Protein AF-A0A6M5YLQ5-F1 (afdb_monomer_lite)

Foldseek 3Di:
DPQQAKEDLDPPDPPLIDRAPDFAAPPADPDDDNHHYCVVRVNGDTQETEHEDDPPDDPVVVVVVQVSCLQRHHQKYKYWDQPFLTDMWIFGDDPSGTHTDPDQAQDADPVQRWHWHSPPSGTFIAHVVRHTDDDPVRVVVVVVVVVVVVVVVVVVVVVVVVVVVVVVVVVVVVQVVCVVVVHHPVPD

InterPro domains:
  IPR008538 Putative restriction endonuclease [PF05685] (14-110)
  IPR008538 Putative restriction endonuclease [cd06260] (12-119)
  IPR011335 Restriction endonuclease type II-like [SSF52980] (13-119)
  IPR012296 Nuclease, putative, TT1808 [G3DSA:3.90.1570.10] (4-123)

Sequence (188 aa):
MAANHLIYPVEGDNKTRQAPDVFVAFGRPQIERGSYRVWEEGGTFPHVIFEVWSPGNRYADMQAKFSFYEKYGAEEYYIPYPEFPAHAEGYRRQEGALVRIEEMDGYVSPRLGVRFSLARGQLAVLDSAGHPMRTAAEIAAELDAAERHVQEQKERAEREQKKAEAETERAARLAAKLRELGVDPDVV

Structure (mmCIF, N/CA/C/O backbone):
data_AF-A0A6M5YLQ5-F1
#
_entry.id   AF-A0A6M5YLQ5-F1
#
loop_
_atom_site.group_PDB
_atom_site.id
_atom_site.type_symbol
_atom_site.label_atom_id
_atom_site.label_alt_id
_atom_site.label_comp_id
_atom_site.label_asym_id
_atom_site.label_entity_id
_atom_site.label_seq_id
_atom_site.pdbx_PDB_ins_code
_atom_site.Cartn_x
_atom_site.Cartn_y
_atom_site.Cartn_z
_atom_site.occupancy
_atom_site.B_iso_or_equiv
_atom_site.auth_seq_id
_atom_site.auth_comp_id
_atom_site.auth_asym_id
_atom_site.auth_atom_id
_atom_site.pdbx_PDB_model_num
ATOM 1 N N . MET A 1 1 ? 7.374 2.246 14.732 1.00 26.11 1 MET A N 1
ATOM 2 C CA . MET A 1 1 ? 8.583 2.679 14.000 1.00 26.11 1 MET A CA 1
ATOM 3 C C . MET A 1 1 ? 8.158 3.051 12.590 1.00 26.11 1 MET A C 1
ATOM 5 O O . MET A 1 1 ? 7.543 2.220 11.944 1.00 26.11 1 MET A O 1
ATOM 9 N N . ALA A 1 2 ? 8.422 4.276 12.135 1.00 34.84 2 ALA A N 1
ATOM 10 C CA . ALA A 1 2 ? 8.226 4.666 10.738 1.00 34.84 2 ALA A CA 1
ATOM 11 C C . ALA A 1 2 ? 9.595 4.621 10.051 1.00 34.84 2 ALA A C 1
ATOM 13 O O . ALA A 1 2 ? 10.295 5.626 9.956 1.00 34.84 2 ALA A O 1
ATOM 14 N N . ALA A 1 3 ? 10.036 3.418 9.690 1.00 42.62 3 ALA A N 1
ATOM 15 C CA . ALA A 1 3 ? 11.166 3.269 8.789 1.00 42.62 3 ALA A CA 1
ATOM 16 C C . ALA A 1 3 ? 10.599 3.283 7.369 1.00 42.62 3 ALA A C 1
ATOM 18 O O . ALA A 1 3 ? 9.776 2.433 7.038 1.00 42.62 3 ALA A O 1
ATOM 19 N N . ASN A 1 4 ? 11.023 4.240 6.539 1.00 63.91 4 ASN A N 1
ATOM 20 C CA . ASN A 1 4 ? 10.793 4.168 5.098 1.00 63.91 4 ASN A CA 1
ATOM 21 C C . ASN A 1 4 ? 11.341 2.823 4.618 1.00 63.91 4 ASN A C 1
ATOM 23 O O . ASN A 1 4 ? 12.548 2.579 4.715 1.00 63.91 4 ASN A O 1
ATOM 27 N N . HIS A 1 5 ? 10.458 1.931 4.176 1.00 83.50 5 HIS A N 1
ATOM 28 C CA . HIS A 1 5 ? 10.821 0.549 3.904 1.00 83.50 5 HIS A CA 1
ATOM 29 C C . HIS A 1 5 ? 11.550 0.471 2.555 1.00 83.50 5 HIS A C 1
ATOM 31 O O . HIS A 1 5 ? 10.953 0.266 1.502 1.00 83.50 5 HIS A O 1
ATOM 37 N N . LEU A 1 6 ? 12.861 0.728 2.596 1.00 94.62 6 LEU A N 1
ATOM 38 C CA . LEU A 1 6 ? 13.716 0.859 1.417 1.00 94.62 6 LEU A CA 1
ATOM 39 C C . LEU A 1 6 ? 13.815 -0.456 0.641 1.00 94.62 6 LEU A C 1
ATOM 41 O O . LEU A 1 6 ? 14.079 -1.508 1.225 1.00 94.62 6 LEU A O 1
ATOM 45 N N . ILE A 1 7 ? 13.701 -0.355 -0.681 1.00 96.69 7 ILE A N 1
ATOM 46 C CA . ILE A 1 7 ? 13.976 -1.417 -1.642 1.00 96.69 7 ILE A CA 1
ATOM 47 C C . ILE A 1 7 ? 15.403 -1.256 -2.165 1.00 96.69 7 ILE A C 1
ATOM 49 O O . ILE A 1 7 ? 15.755 -0.202 -2.700 1.00 96.69 7 ILE A O 1
ATOM 53 N N . TYR A 1 8 ? 16.200 -2.317 -2.058 1.00 97.56 8 TYR A N 1
ATOM 54 C CA . TYR A 1 8 ? 17.537 -2.434 -2.637 1.00 97.56 8 TYR A CA 1
ATOM 55 C C . TYR A 1 8 ? 17.509 -3.498 -3.743 1.00 97.56 8 TYR A C 1
ATOM 57 O O . TYR A 1 8 ? 17.394 -4.689 -3.434 1.00 97.56 8 TYR A O 1
ATOM 65 N N . PRO A 1 9 ? 17.595 -3.104 -5.024 1.00 97.62 9 PRO A N 1
ATOM 66 C CA . PRO A 1 9 ? 17.502 -4.039 -6.134 1.00 97.62 9 PRO A CA 1
ATOM 67 C C . PRO A 1 9 ? 18.837 -4.678 -6.527 1.00 97.62 9 PRO A C 1
ATOM 69 O O . PRO A 1 9 ? 18.833 -5.659 -7.262 1.00 97.62 9 PRO A O 1
ATOM 72 N N . VAL A 1 10 ? 19.971 -4.140 -6.063 1.00 97.44 10 VAL A N 1
ATOM 73 C CA . VAL A 1 10 ? 21.314 -4.601 -6.443 1.00 97.44 10 VAL A CA 1
ATOM 74 C C . VAL A 1 10 ? 22.103 -4.976 -5.191 1.00 97.44 10 VAL A C 1
ATOM 76 O O . VAL A 1 10 ? 22.266 -4.161 -4.284 1.00 97.44 10 VAL A O 1
ATOM 79 N N . GLU A 1 11 ? 22.595 -6.213 -5.140 1.00 97.25 11 GLU A N 1
ATOM 80 C CA . GLU A 1 11 ? 23.418 -6.696 -4.031 1.00 97.25 11 GLU A CA 1
ATOM 81 C C . GLU A 1 11 ? 24.755 -5.942 -3.975 1.00 97.25 11 GLU A C 1
ATOM 83 O O . GLU A 1 11 ? 25.411 -5.723 -4.992 1.00 97.25 11 GLU A O 1
ATOM 88 N N . GLY A 1 12 ? 25.152 -5.509 -2.776 1.00 95.62 12 GLY A N 1
ATOM 89 C CA . GLY A 1 12 ? 26.391 -4.753 -2.558 1.00 95.62 12 GLY A CA 1
ATOM 90 C C . GLY A 1 12 ? 26.323 -3.254 -2.886 1.00 95.62 12 GLY A C 1
ATOM 91 O O . GLY A 1 12 ? 27.236 -2.523 -2.503 1.00 95.62 12 GLY A O 1
ATOM 92 N N . ASP A 1 13 ? 25.247 -2.759 -3.508 1.00 95.69 13 ASP A N 1
ATOM 93 C CA . ASP A 1 13 ? 25.045 -1.331 -3.786 1.00 95.69 13 ASP A CA 1
ATOM 94 C C . ASP A 1 13 ? 24.008 -0.721 -2.829 1.00 95.69 13 ASP A C 1
ATOM 96 O O . ASP A 1 13 ? 22.800 -0.915 -2.954 1.00 95.69 13 ASP A O 1
ATOM 100 N N . ASN A 1 14 ? 24.485 0.062 -1.859 1.00 92.62 14 ASN A N 1
ATOM 101 C CA . ASN A 1 14 ? 23.620 0.738 -0.890 1.00 92.62 14 ASN A CA 1
ATOM 102 C C . ASN A 1 14 ? 23.105 2.115 -1.349 1.00 92.62 14 ASN A C 1
ATOM 104 O O . ASN A 1 14 ? 22.386 2.775 -0.589 1.00 92.62 14 ASN A O 1
ATOM 108 N N . LYS A 1 15 ? 23.502 2.579 -2.540 1.00 96.00 15 LYS A N 1
ATOM 109 C CA . LYS A 1 15 ? 23.115 3.877 -3.107 1.00 96.00 15 LYS A CA 1
ATOM 110 C C . LYS A 1 15 ? 21.931 3.737 -4.044 1.00 96.00 15 LYS A C 1
ATOM 112 O O . LYS A 1 15 ? 21.045 4.588 -4.012 1.00 96.00 15 LYS A O 1
ATOM 117 N N . THR A 1 16 ? 21.885 2.657 -4.816 1.00 96.94 16 THR A N 1
ATOM 118 C CA . THR A 1 16 ? 20.722 2.314 -5.632 1.00 96.94 16 THR A CA 1
ATOM 119 C C . THR A 1 16 ? 19.615 1.784 -4.729 1.00 96.94 16 THR A C 1
ATOM 121 O O . THR A 1 16 ? 19.594 0.612 -4.366 1.00 96.94 16 THR A O 1
ATOM 124 N N . ARG A 1 17 ? 18.694 2.663 -4.333 1.00 96.94 17 ARG A N 1
ATOM 125 C CA . ARG A 1 17 ? 17.556 2.308 -3.483 1.00 96.94 17 ARG A CA 1
ATOM 126 C C . ARG A 1 17 ? 16.398 3.270 -3.666 1.00 96.94 17 ARG A C 1
ATOM 128 O O . ARG A 1 17 ? 16.615 4.439 -3.972 1.00 96.94 17 ARG A O 1
ATOM 135 N N . GLN A 1 18 ? 15.196 2.792 -3.383 1.00 96.94 18 GLN A N 1
ATOM 136 C CA . GLN A 1 18 ? 13.990 3.609 -3.399 1.00 96.94 18 GLN A CA 1
ATOM 137 C C . GLN A 1 18 ? 13.058 3.186 -2.264 1.00 96.94 18 GLN A C 1
ATOM 139 O O . GLN A 1 18 ? 12.938 2.000 -1.975 1.00 96.94 18 GLN A O 1
ATOM 144 N N . ALA A 1 19 ? 12.414 4.149 -1.610 1.00 94.38 19 ALA A N 1
ATOM 145 C CA . ALA A 1 19 ? 11.328 3.882 -0.672 1.00 94.38 19 ALA A CA 1
ATOM 146 C C . ALA A 1 19 ? 10.002 4.236 -1.357 1.00 94.38 19 ALA A C 1
ATOM 148 O O . ALA A 1 19 ? 9.820 5.420 -1.658 1.00 94.38 19 ALA A O 1
ATOM 149 N N . PRO A 1 20 ? 9.132 3.254 -1.639 1.00 94.94 20 PRO A N 1
ATOM 150 C CA . PRO A 1 20 ? 7.744 3.517 -1.992 1.00 94.94 20 PRO A CA 1
ATOM 151 C C . PRO A 1 20 ? 6.918 3.804 -0.735 1.00 94.94 20 PRO A C 1
ATOM 153 O O . PRO A 1 20 ? 7.319 3.433 0.373 1.00 94.94 20 PRO A O 1
ATOM 156 N N . ASP A 1 21 ? 5.730 4.376 -0.919 1.00 92.69 21 ASP A N 1
ATOM 157 C CA . ASP A 1 21 ? 4.758 4.493 0.170 1.00 92.69 21 ASP A CA 1
ATOM 158 C C . ASP A 1 21 ? 4.173 3.124 0.5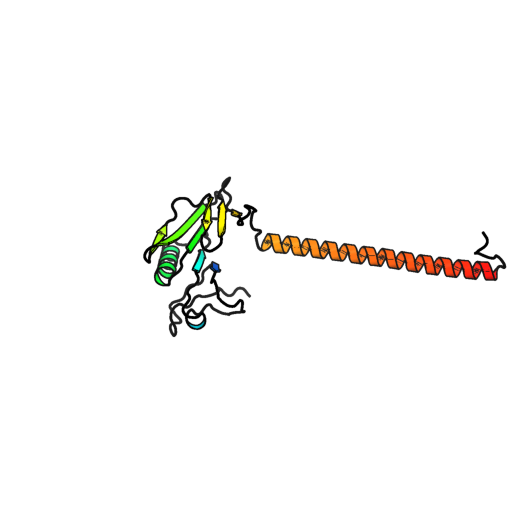26 1.00 92.69 21 ASP A C 1
ATOM 160 O O . ASP A 1 21 ? 4.069 2.765 1.699 1.00 92.69 21 ASP A O 1
ATOM 164 N N . VAL A 1 22 ? 3.833 2.324 -0.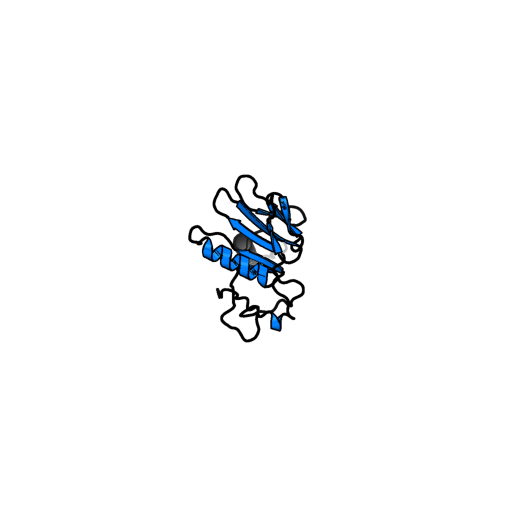493 1.00 92.50 22 VAL A N 1
ATOM 165 C CA . VAL A 1 22 ? 3.379 0.938 -0.325 1.00 92.50 22 VAL A CA 1
ATOM 166 C C . VAL A 1 22 ? 3.946 0.070 -1.441 1.00 92.50 22 VAL A C 1
ATOM 168 O O . VAL A 1 22 ? 4.021 0.482 -2.598 1.00 92.50 22 VAL A O 1
ATOM 171 N N . PHE A 1 23 ? 4.295 -1.172 -1.114 1.00 95.38 23 PHE A N 1
ATOM 172 C CA . PHE A 1 23 ? 4.553 -2.201 -2.113 1.00 95.38 23 PHE A CA 1
ATOM 173 C C . PHE A 1 23 ? 3.955 -3.545 -1.707 1.00 95.38 23 PHE A C 1
ATOM 175 O O . PHE A 1 23 ? 3.743 -3.814 -0.524 1.00 95.38 23 PHE A O 1
ATOM 182 N N . VAL A 1 24 ? 3.736 -4.415 -2.693 1.00 95.19 24 VAL A N 1
ATOM 183 C CA . VAL A 1 24 ? 3.270 -5.792 -2.494 1.00 95.19 24 VAL A CA 1
ATOM 184 C C . VAL A 1 24 ? 4.196 -6.760 -3.222 1.00 95.19 24 VAL A C 1
ATOM 186 O O . VAL A 1 24 ? 4.448 -6.626 -4.421 1.00 95.19 24 VAL A O 1
ATOM 189 N N . ALA A 1 25 ? 4.699 -7.758 -2.495 1.00 95.25 25 ALA A N 1
ATOM 190 C CA . ALA A 1 25 ? 5.537 -8.825 -3.030 1.00 95.25 25 ALA A CA 1
ATOM 191 C C . ALA A 1 25 ? 4.878 -10.189 -2.788 1.00 95.25 25 ALA A C 1
ATOM 193 O O . ALA A 1 25 ? 4.809 -10.671 -1.658 1.00 95.25 25 ALA A O 1
ATOM 194 N N . PHE A 1 26 ? 4.378 -10.811 -3.856 1.00 94.38 26 PHE A N 1
ATOM 195 C CA . PHE A 1 26 ? 3.693 -12.097 -3.774 1.00 94.38 26 PHE A CA 1
ATOM 196 C C . PHE A 1 26 ? 4.659 -13.265 -3.590 1.00 94.38 26 PHE A C 1
ATOM 198 O O . PHE A 1 26 ? 5.808 -13.236 -4.031 1.00 94.38 26 PHE A O 1
ATOM 205 N N . GLY A 1 27 ? 4.168 -14.317 -2.930 1.00 93.25 27 GLY A N 1
ATOM 206 C CA . GLY A 1 27 ? 4.916 -15.553 -2.715 1.00 93.25 27 GLY A CA 1
ATOM 207 C C . GLY A 1 27 ? 6.157 -15.386 -1.838 1.00 93.25 27 GLY A C 1
ATOM 208 O O . GLY A 1 27 ? 7.045 -16.234 -1.905 1.00 93.25 27 GLY A O 1
ATOM 209 N N . ARG A 1 28 ? 6.274 -14.287 -1.079 1.00 92.06 28 ARG A N 1
ATOM 210 C CA . ARG A 1 28 ? 7.351 -14.040 -0.108 1.00 92.06 28 ARG A CA 1
ATOM 211 C C . ARG A 1 28 ? 6.844 -14.289 1.318 1.00 92.06 28 ARG A C 1
ATOM 213 O O . ARG A 1 28 ? 5.663 -14.058 1.583 1.00 92.06 28 ARG A O 1
ATOM 220 N N . PRO A 1 29 ? 7.696 -14.769 2.240 1.00 87.38 29 PRO A N 1
ATOM 221 C CA . PRO A 1 29 ? 7.292 -14.988 3.624 1.00 87.38 29 PRO A CA 1
ATOM 222 C C . PRO A 1 29 ? 6.955 -13.661 4.319 1.00 87.38 29 PRO A C 1
ATOM 224 O O . PRO A 1 29 ? 7.647 -12.654 4.143 1.00 87.38 29 PRO A O 1
ATOM 227 N N . GLN A 1 30 ? 5.905 -13.675 5.144 1.00 84.06 30 GLN A N 1
ATOM 228 C CA . GLN A 1 30 ? 5.508 -12.536 5.970 1.00 84.06 30 GLN A CA 1
ATOM 229 C C . GLN A 1 30 ? 6.370 -12.491 7.237 1.00 84.06 30 GLN A C 1
ATOM 231 O O . GLN A 1 30 ? 5.990 -12.987 8.294 1.00 84.06 30 GLN A O 1
ATOM 236 N N . ILE A 1 31 ? 7.562 -11.922 7.099 1.00 85.25 31 ILE A N 1
ATOM 237 C CA . ILE A 1 31 ? 8.518 -11.713 8.189 1.00 85.25 31 ILE A CA 1
ATOM 238 C C . ILE A 1 31 ? 8.768 -10.222 8.394 1.00 85.25 31 ILE A C 1
ATOM 240 O O . ILE A 1 31 ? 8.656 -9.432 7.453 1.00 85.25 31 ILE A O 1
ATOM 244 N N . GLU A 1 32 ? 9.122 -9.841 9.620 1.00 82.44 32 GLU A N 1
ATOM 245 C CA . GLU A 1 32 ? 9.596 -8.488 9.897 1.00 82.44 32 GLU A CA 1
ATOM 246 C C . GLU A 1 32 ? 10.963 -8.274 9.242 1.00 82.44 32 GLU A C 1
ATOM 248 O O . GLU A 1 32 ? 11.847 -9.132 9.282 1.00 82.44 32 GLU A O 1
ATOM 253 N N . ARG A 1 33 ? 11.121 -7.120 8.598 1.00 85.62 33 ARG A N 1
ATOM 254 C CA . ARG A 1 33 ? 12.302 -6.779 7.811 1.00 85.62 33 ARG A CA 1
ATOM 255 C C . ARG A 1 33 ? 12.552 -5.280 7.899 1.00 85.62 33 ARG A C 1
ATOM 257 O O . ARG A 1 33 ? 11.623 -4.485 7.815 1.00 85.62 33 ARG A O 1
ATOM 264 N N . GLY A 1 34 ? 13.818 -4.899 8.070 1.00 87.62 34 GLY A N 1
ATOM 265 C CA . GLY A 1 34 ? 14.220 -3.487 8.091 1.00 87.62 34 GLY A CA 1
ATOM 266 C C . GLY A 1 34 ? 14.315 -2.857 6.695 1.00 87.62 34 GLY A C 1
ATOM 267 O O . GLY A 1 34 ? 14.211 -1.643 6.551 1.00 87.62 34 GLY A O 1
ATOM 268 N N . SER A 1 35 ? 14.529 -3.675 5.660 1.00 92.62 35 SER A N 1
ATOM 269 C CA . SER A 1 35 ? 14.560 -3.272 4.249 1.00 92.62 35 SER A CA 1
ATOM 270 C C . SER A 1 35 ? 14.191 -4.450 3.348 1.00 92.62 35 SER A C 1
ATOM 272 O O . SER A 1 35 ? 14.364 -5.606 3.741 1.00 92.62 35 SER A O 1
ATOM 274 N N . TYR A 1 36 ? 13.721 -4.160 2.137 1.00 94.56 36 TYR A N 1
ATOM 275 C CA . TYR A 1 36 ? 13.467 -5.158 1.107 1.00 94.56 36 TYR A CA 1
ATOM 276 C C . TYR A 1 36 ? 14.703 -5.286 0.211 1.00 94.56 36 TYR A C 1
ATOM 278 O O . TYR A 1 36 ? 14.959 -4.447 -0.654 1.00 94.56 36 TYR A O 1
ATOM 286 N N . ARG A 1 37 ? 15.506 -6.324 0.438 1.00 96.06 37 ARG A N 1
ATOM 287 C CA . ARG A 1 37 ? 16.724 -6.604 -0.333 1.00 96.06 37 ARG A CA 1
ATOM 288 C C . ARG A 1 37 ? 16.425 -7.698 -1.344 1.00 96.06 37 ARG A C 1
ATOM 290 O O . ARG A 1 37 ? 16.231 -8.843 -0.960 1.00 96.06 37 ARG A O 1
ATOM 297 N N . VAL A 1 38 ? 16.383 -7.357 -2.630 1.00 96.50 38 VAL A N 1
ATOM 298 C CA . VAL A 1 38 ? 15.863 -8.250 -3.686 1.00 96.50 38 VAL A CA 1
ATOM 299 C C . VAL A 1 38 ? 16.581 -9.605 -3.735 1.00 96.50 38 VAL A C 1
ATOM 301 O O . VAL A 1 38 ? 15.945 -10.624 -3.996 1.00 96.50 38 VAL A O 1
ATOM 304 N N . TRP A 1 39 ? 17.878 -9.651 -3.422 1.00 95.62 39 TRP A N 1
ATOM 305 C CA . TRP A 1 39 ? 18.652 -10.897 -3.373 1.00 95.62 39 TRP A CA 1
ATOM 306 C C . TRP A 1 39 ? 18.248 -11.826 -2.216 1.00 95.62 39 TRP A C 1
ATOM 308 O O . TRP A 1 39 ? 18.279 -13.042 -2.376 1.00 95.62 39 TRP A O 1
ATOM 318 N N . GLU A 1 40 ? 17.786 -11.284 -1.088 1.00 94.94 40 GLU A N 1
ATOM 319 C CA . GLU A 1 40 ? 17.233 -12.075 0.025 1.00 94.94 40 GLU A CA 1
ATOM 320 C C . GLU A 1 40 ? 15.810 -12.561 -0.269 1.00 94.94 40 GLU A C 1
ATOM 322 O O . GLU A 1 40 ? 15.341 -13.537 0.310 1.00 94.94 40 GLU A O 1
ATOM 327 N N . GLU A 1 41 ? 15.152 -11.928 -1.240 1.00 94.25 41 GLU A N 1
ATOM 328 C CA . GLU A 1 41 ? 13.802 -12.246 -1.698 1.00 94.25 41 GLU A CA 1
ATOM 329 C C . GLU A 1 4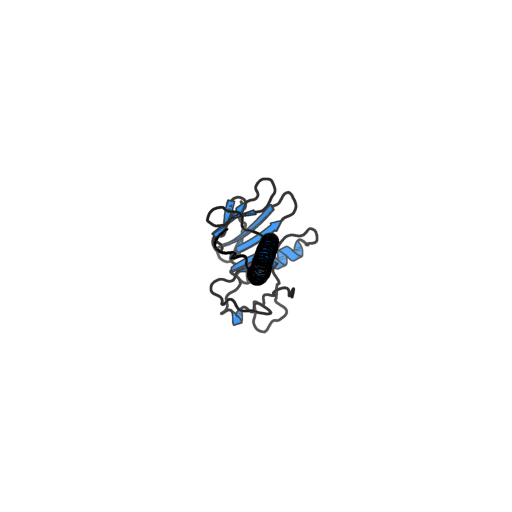1 ? 13.803 -13.149 -2.934 1.00 94.25 41 GLU A C 1
ATOM 331 O O . GLU A 1 41 ? 12.837 -13.173 -3.701 1.00 94.25 41 GLU A O 1
ATOM 336 N N . GLY A 1 42 ? 14.886 -13.901 -3.151 1.00 93.19 42 GLY A N 1
ATOM 337 C CA . GLY A 1 42 ? 15.024 -14.829 -4.274 1.00 93.19 42 GLY A CA 1
ATOM 338 C C . GLY A 1 42 ? 15.023 -14.131 -5.634 1.00 93.19 42 GLY A C 1
ATOM 339 O O . GLY A 1 42 ? 14.459 -14.657 -6.590 1.00 93.19 42 GLY A O 1
ATOM 340 N N . GLY A 1 43 ? 15.575 -12.917 -5.707 1.00 94.75 43 GLY A N 1
ATOM 341 C CA . GLY A 1 43 ? 15.637 -12.122 -6.936 1.00 94.75 43 GLY A CA 1
ATOM 342 C C . GLY A 1 43 ? 14.310 -11.470 -7.332 1.00 94.75 43 GLY A C 1
ATOM 343 O O . GLY A 1 43 ? 14.206 -10.912 -8.419 1.00 94.75 43 GLY A O 1
ATOM 344 N N . THR A 1 44 ? 13.287 -11.535 -6.476 1.00 95.44 44 THR A N 1
ATOM 345 C CA . THR A 1 44 ? 11.946 -11.029 -6.791 1.00 95.44 44 THR A CA 1
ATOM 346 C C . THR A 1 44 ? 11.806 -9.570 -6.375 1.00 95.44 44 THR A C 1
ATOM 348 O O . THR A 1 44 ? 11.767 -9.254 -5.182 1.00 95.44 44 THR A O 1
ATOM 351 N N . PHE A 1 45 ? 11.696 -8.672 -7.353 1.00 97.12 45 PHE A N 1
ATOM 352 C CA . PHE A 1 45 ? 11.303 -7.284 -7.108 1.00 97.12 45 PHE A CA 1
ATOM 353 C C . PHE A 1 45 ? 9.823 -7.214 -6.675 1.00 97.12 45 PHE A C 1
ATOM 355 O O . PHE A 1 45 ? 9.040 -8.089 -7.057 1.00 97.12 45 PHE A O 1
ATOM 362 N N . PRO A 1 46 ? 9.397 -6.219 -5.873 1.00 97.31 46 PRO A N 1
ATOM 363 C CA . PRO A 1 46 ? 7.983 -6.063 -5.554 1.00 97.31 46 PRO A CA 1
ATOM 364 C C . PRO A 1 46 ? 7.114 -5.926 -6.808 1.00 97.31 46 PRO A C 1
ATOM 366 O O . PRO A 1 46 ? 7.463 -5.226 -7.754 1.00 97.31 46 PRO A O 1
ATOM 369 N N . HIS A 1 47 ? 5.969 -6.600 -6.807 1.00 98.38 47 HIS A N 1
ATOM 370 C CA . HIS A 1 47 ? 5.129 -6.726 -7.996 1.00 98.38 47 HIS A CA 1
ATOM 371 C C . HIS A 1 47 ? 4.265 -5.482 -8.187 1.00 98.38 47 HIS A C 1
ATOM 373 O O . HIS A 1 47 ? 4.114 -5.005 -9.306 1.00 98.38 47 HIS A O 1
ATOM 379 N N . VAL A 1 48 ? 3.712 -4.952 -7.094 1.00 98.44 48 VAL A N 1
ATOM 380 C CA . VAL A 1 48 ? 2.835 -3.778 -7.116 1.00 98.44 48 VAL A CA 1
ATOM 381 C C . VAL A 1 48 ? 3.444 -2.683 -6.260 1.00 98.44 48 VAL A C 1
ATOM 383 O O . VAL A 1 48 ? 3.848 -2.954 -5.129 1.00 98.44 48 VAL A O 1
ATOM 386 N N . ILE A 1 49 ? 3.496 -1.465 -6.790 1.00 98.25 49 ILE A N 1
ATOM 387 C CA . ILE A 1 49 ? 4.011 -0.273 -6.115 1.00 98.25 49 ILE A CA 1
ATOM 388 C C . ILE A 1 49 ? 2.923 0.806 -6.076 1.00 98.25 49 ILE A C 1
ATOM 390 O O . ILE A 1 49 ? 2.250 1.042 -7.080 1.00 98.25 49 ILE A O 1
ATOM 394 N N . PHE A 1 50 ? 2.801 1.501 -4.945 1.00 96.25 50 PHE A N 1
ATOM 395 C CA . PHE A 1 50 ? 2.021 2.730 -4.819 1.00 96.25 50 PHE A CA 1
ATOM 396 C C . PHE A 1 50 ? 2.902 3.894 -4.361 1.00 96.25 50 PHE A C 1
ATOM 398 O O . PHE A 1 50 ? 3.732 3.742 -3.461 1.00 96.25 50 PHE A O 1
ATOM 405 N N . GLU A 1 51 ? 2.668 5.059 -4.958 1.00 95.56 51 GLU A N 1
ATOM 406 C CA . GLU A 1 51 ? 3.263 6.344 -4.576 1.00 95.56 51 GLU A CA 1
ATOM 407 C C . GLU A 1 51 ? 2.158 7.395 -4.507 1.00 95.56 51 GLU A C 1
ATOM 409 O O . GLU A 1 51 ? 1.596 7.782 -5.528 1.00 95.56 51 GLU A O 1
ATOM 414 N N . VAL A 1 52 ? 1.818 7.854 -3.311 1.00 92.38 52 VAL A N 1
ATOM 415 C CA . VAL A 1 52 ? 0.776 8.854 -3.105 1.00 92.38 52 VAL A CA 1
ATOM 416 C C . VAL A 1 52 ? 1.309 10.218 -3.525 1.00 92.38 52 VAL A C 1
ATOM 418 O O . VAL A 1 52 ? 2.336 10.703 -3.041 1.00 92.38 52 VAL A O 1
ATOM 421 N N . TRP A 1 53 ? 0.600 10.876 -4.440 1.00 89.88 53 TRP A N 1
ATOM 422 C CA . TRP A 1 53 ? 0.945 12.239 -4.806 1.00 89.88 53 TRP A CA 1
ATOM 423 C C . TRP A 1 53 ? 0.629 13.204 -3.657 1.00 89.88 53 TRP A C 1
ATOM 425 O O . TRP A 1 53 ? -0.472 13.193 -3.107 1.00 89.88 53 TRP A O 1
ATOM 435 N N . SER A 1 54 ? 1.582 14.087 -3.347 1.00 82.94 54 SER A N 1
ATOM 436 C CA . SER A 1 54 ? 1.394 15.221 -2.439 1.00 82.94 54 SER A CA 1
ATOM 437 C C . SER A 1 54 ? 1.719 16.541 -3.155 1.00 82.94 54 SER A C 1
ATOM 439 O O . SER A 1 54 ? 2.586 16.543 -4.034 1.00 82.94 54 SER A O 1
ATOM 441 N N . PRO A 1 55 ? 1.108 17.684 -2.786 1.00 78.44 55 PRO A N 1
ATOM 442 C CA . PRO A 1 55 ? 1.378 18.987 -3.414 1.00 78.44 55 PRO A CA 1
ATOM 443 C C . PRO A 1 55 ? 2.848 19.417 -3.413 1.00 78.44 55 PRO A C 1
ATOM 445 O O . PRO A 1 55 ? 3.259 20.219 -4.248 1.00 78.44 55 PRO A O 1
ATOM 448 N N . GLY A 1 56 ? 3.643 18.903 -2.470 1.00 82.62 56 GLY A N 1
ATOM 449 C CA . GLY A 1 56 ? 5.074 19.185 -2.377 1.00 82.62 56 GLY A CA 1
ATOM 450 C C . GLY A 1 56 ? 5.945 18.351 -3.322 1.00 82.62 56 GLY A C 1
ATOM 451 O O . GLY A 1 56 ? 7.138 18.636 -3.441 1.00 82.62 56 GLY A O 1
ATOM 452 N N . ASN A 1 57 ? 5.388 17.331 -3.986 1.00 86.06 57 ASN A N 1
ATOM 453 C CA . ASN A 1 57 ? 6.152 16.449 -4.863 1.00 86.06 57 ASN A CA 1
ATOM 454 C C . ASN A 1 57 ? 6.589 17.190 -6.130 1.00 86.06 57 ASN A C 1
ATOM 456 O O . ASN A 1 57 ? 5.804 17.859 -6.804 1.00 86.06 57 ASN A O 1
ATOM 460 N N . ARG A 1 58 ? 7.861 17.026 -6.502 1.00 90.19 58 ARG A N 1
ATOM 461 C CA . ARG A 1 58 ? 8.384 17.559 -7.761 1.00 90.19 58 ARG A CA 1
ATOM 462 C C . ARG A 1 58 ? 8.219 16.509 -8.848 1.00 90.19 58 ARG A C 1
ATOM 464 O O . ARG A 1 58 ? 8.511 15.333 -8.642 1.00 90.19 58 ARG A O 1
ATOM 471 N N . TYR A 1 59 ? 7.840 16.951 -10.044 1.00 88.62 59 TYR A N 1
ATOM 472 C CA . TYR A 1 59 ? 7.696 16.067 -11.203 1.00 88.62 59 TYR A CA 1
ATOM 473 C C . TYR A 1 59 ? 8.963 15.238 -11.481 1.00 88.62 59 TYR A C 1
ATOM 475 O O . TYR A 1 59 ? 8.874 14.040 -11.727 1.00 88.62 59 TYR A O 1
ATOM 483 N N . ALA A 1 60 ? 10.145 15.857 -11.383 1.00 92.25 60 ALA A N 1
ATOM 484 C CA . ALA A 1 60 ? 11.421 15.175 -11.602 1.00 92.25 60 ALA A CA 1
ATOM 485 C C . ALA A 1 60 ? 11.645 13.999 -10.632 1.00 92.25 60 ALA A C 1
ATOM 487 O O . ALA A 1 60 ? 12.136 12.952 -11.052 1.00 92.25 60 ALA A O 1
ATOM 488 N N . ASP A 1 61 ? 11.234 14.141 -9.369 1.00 93.25 61 ASP A N 1
ATOM 489 C CA . ASP A 1 61 ? 11.369 13.085 -8.361 1.00 93.25 61 ASP A CA 1
ATOM 490 C C . ASP A 1 61 ? 10.438 11.908 -8.687 1.00 93.25 61 ASP A C 1
ATOM 492 O O . ASP A 1 61 ? 10.831 10.745 -8.599 1.00 93.25 61 ASP A O 1
ATOM 496 N N . MET A 1 62 ? 9.220 12.203 -9.146 1.00 93.50 62 MET A N 1
ATOM 497 C CA . MET A 1 62 ? 8.253 11.182 -9.559 1.00 93.50 62 MET A CA 1
ATOM 498 C C . MET A 1 62 ? 8.677 10.452 -10.837 1.00 93.50 62 MET A C 1
ATOM 500 O O . MET A 1 62 ? 8.500 9.240 -10.934 1.00 93.50 62 MET A O 1
ATOM 504 N N . GLN A 1 63 ? 9.298 11.151 -11.788 1.00 94.88 63 GLN A N 1
ATOM 505 C CA . GLN A 1 63 ? 9.876 10.529 -12.984 1.00 94.88 63 GLN A CA 1
ATOM 506 C C . GLN A 1 63 ? 11.088 9.648 -12.667 1.00 94.88 63 GLN A C 1
ATOM 508 O O . GLN A 1 63 ? 11.245 8.573 -13.250 1.00 94.88 63 GLN A O 1
ATOM 513 N N . ALA A 1 64 ? 11.934 10.060 -11.718 1.00 96.38 64 ALA A N 1
ATOM 514 C CA . ALA A 1 64 ? 13.028 9.225 -11.233 1.00 96.38 64 ALA A CA 1
ATOM 515 C C . ALA A 1 64 ? 12.503 7.942 -10.563 1.00 96.38 64 ALA A C 1
ATOM 517 O O . ALA A 1 64 ? 12.992 6.853 -10.869 1.00 96.38 64 ALA A O 1
ATOM 518 N N . LYS A 1 65 ? 11.464 8.051 -9.721 1.00 96.44 65 LYS A N 1
ATOM 519 C CA . LYS A 1 65 ? 10.764 6.904 -9.115 1.00 96.44 65 LYS A CA 1
ATOM 520 C C . LYS A 1 65 ? 10.169 5.971 -10.171 1.00 96.44 65 LYS A C 1
ATOM 522 O O . LYS A 1 65 ? 10.444 4.775 -10.144 1.00 96.44 65 LYS A O 1
ATOM 527 N N . PHE A 1 66 ? 9.423 6.515 -11.135 1.00 97.81 66 PHE A N 1
ATOM 528 C CA . PHE A 1 66 ? 8.865 5.751 -12.254 1.00 97.81 66 PHE A CA 1
ATOM 529 C C . PHE A 1 66 ? 9.957 4.955 -12.981 1.00 97.81 66 PHE A C 1
ATOM 531 O O . PHE A 1 66 ? 9.857 3.737 -13.115 1.00 97.81 66 PHE A O 1
ATOM 538 N N . SER A 1 67 ? 11.042 5.634 -13.366 1.00 98.12 67 SER A N 1
ATOM 539 C CA . SER A 1 67 ? 12.164 5.022 -14.086 1.00 98.12 67 SER A CA 1
ATOM 540 C C . SER A 1 67 ? 12.845 3.925 -13.261 1.00 98.12 67 SER A C 1
ATOM 542 O O . SER A 1 67 ? 13.257 2.899 -13.800 1.00 98.12 67 SER A O 1
ATOM 544 N N . PHE A 1 68 ? 12.955 4.114 -11.942 1.00 98.38 68 PHE A N 1
ATOM 545 C CA . PHE A 1 68 ? 13.475 3.103 -11.026 1.00 98.38 68 PHE A CA 1
ATOM 546 C C . PHE A 1 68 ? 12.590 1.847 -11.024 1.00 98.38 68 PHE A C 1
ATOM 548 O O . PHE A 1 68 ? 13.088 0.741 -11.235 1.00 98.38 68 PHE A O 1
ATOM 555 N N . TYR A 1 69 ? 11.280 1.999 -10.828 1.00 98.31 69 TYR A N 1
ATOM 556 C CA . TYR A 1 69 ? 10.351 0.866 -10.768 1.00 98.31 69 TYR A CA 1
ATOM 557 C C . TYR A 1 69 ? 10.224 0.140 -12.113 1.00 98.31 69 TYR A C 1
ATOM 559 O O . TYR A 1 69 ? 10.202 -1.096 -12.152 1.00 98.31 69 TYR A O 1
ATOM 567 N N . GLU A 1 70 ? 10.222 0.882 -13.222 1.00 98.31 70 GLU A N 1
ATOM 568 C CA . GLU A 1 70 ? 10.255 0.311 -14.566 1.00 98.31 70 GLU A CA 1
ATOM 569 C C . GLU A 1 70 ? 11.520 -0.526 -14.782 1.00 98.31 70 GLU A C 1
ATOM 571 O O . GLU A 1 70 ? 11.424 -1.686 -15.190 1.00 98.31 70 GLU A O 1
ATOM 576 N N . LYS A 1 71 ? 12.691 0.022 -14.442 1.00 98.06 71 LYS A N 1
ATOM 577 C CA . LYS A 1 71 ? 13.982 -0.649 -14.623 1.00 98.06 71 LYS A CA 1
ATOM 578 C C . LYS A 1 71 ? 14.095 -1.951 -13.831 1.00 98.06 71 LYS A C 1
ATOM 580 O O . LYS A 1 71 ? 14.657 -2.915 -14.343 1.00 98.06 71 LYS A O 1
ATOM 585 N N . TYR A 1 72 ? 13.616 -1.975 -12.586 1.00 97.69 72 TYR A N 1
ATOM 586 C CA . TYR A 1 72 ? 13.882 -3.089 -11.666 1.00 97.69 72 TYR A CA 1
ATOM 587 C C . TYR A 1 72 ? 12.794 -4.161 -11.603 1.00 97.69 72 TYR A C 1
ATOM 589 O O . TYR A 1 72 ? 13.021 -5.199 -10.987 1.00 97.69 72 TYR A O 1
ATOM 597 N N . GLY A 1 73 ? 11.666 -3.971 -12.290 1.00 96.12 73 GLY A N 1
ATOM 598 C CA . GLY A 1 73 ? 10.725 -5.065 -12.535 1.00 96.12 73 GLY A CA 1
ATOM 599 C C . GLY A 1 73 ? 9.370 -4.942 -11.848 1.00 96.12 73 GLY A C 1
ATOM 600 O O . GLY A 1 73 ? 8.668 -5.943 -11.778 1.00 96.12 73 GLY A O 1
ATOM 601 N N . ALA A 1 74 ? 8.962 -3.753 -11.384 1.00 98.19 74 ALA A N 1
ATOM 602 C CA . ALA A 1 74 ? 7.585 -3.552 -10.917 1.00 98.19 74 ALA A CA 1
ATOM 603 C C . ALA A 1 74 ? 6.592 -3.930 -12.022 1.00 98.19 74 ALA A C 1
ATOM 605 O O . ALA A 1 74 ? 6.766 -3.520 -13.170 1.00 98.19 74 ALA A O 1
ATOM 606 N N . GLU A 1 75 ? 5.566 -4.706 -11.712 1.00 98.62 75 GLU A N 1
ATOM 607 C CA . GLU A 1 75 ? 4.573 -5.129 -12.701 1.00 98.62 75 GLU A CA 1
ATOM 608 C C . GLU A 1 75 ? 3.387 -4.176 -12.783 1.00 98.62 75 GLU A C 1
ATOM 610 O O . GLU A 1 75 ? 2.815 -3.984 -13.854 1.00 98.62 75 GLU A O 1
ATOM 615 N N . GLU A 1 76 ? 3.039 -3.562 -11.659 1.00 98.75 76 GLU A N 1
ATOM 616 C CA . GLU A 1 76 ? 1.986 -2.566 -11.552 1.00 98.75 76 GLU A CA 1
ATOM 617 C C . GLU A 1 76 ? 2.487 -1.387 -10.719 1.00 98.75 76 GLU A C 1
ATOM 619 O O . GLU A 1 76 ? 3.126 -1.566 -9.678 1.00 98.75 76 GLU A O 1
ATOM 624 N N . TYR A 1 77 ? 2.190 -0.175 -11.176 1.00 98.56 77 TYR A N 1
ATOM 625 C CA . TYR A 1 77 ? 2.561 1.057 -10.495 1.00 98.56 77 TYR A CA 1
ATOM 626 C C . TYR A 1 77 ? 1.382 2.022 -10.491 1.00 98.56 77 TYR A C 1
ATOM 628 O O . TYR A 1 77 ? 0.876 2.377 -11.554 1.00 98.56 77 TYR A O 1
ATOM 636 N N . TYR A 1 78 ? 0.951 2.443 -9.304 1.00 98.19 78 TYR A N 1
ATOM 637 C CA . TYR A 1 78 ? -0.205 3.317 -9.129 1.00 98.19 78 TYR A CA 1
ATOM 638 C C . TYR A 1 78 ? 0.168 4.587 -8.370 1.00 98.19 78 TYR A C 1
ATOM 640 O O . TYR A 1 78 ? 0.850 4.541 -7.345 1.00 98.19 78 TYR A O 1
ATOM 648 N N . ILE A 1 79 ? -0.330 5.721 -8.855 1.00 97.06 79 ILE A N 1
ATOM 649 C CA . ILE A 1 79 ? -0.135 7.038 -8.254 1.00 97.06 79 ILE A CA 1
ATOM 650 C C . ILE A 1 79 ? -1.509 7.609 -7.900 1.00 97.06 79 ILE A C 1
ATOM 652 O O . ILE A 1 79 ? -2.164 8.202 -8.760 1.00 97.06 79 ILE A O 1
ATOM 656 N N . PRO A 1 80 ? -2.005 7.406 -6.670 1.00 94.69 80 PRO A N 1
ATOM 657 C CA . PRO A 1 80 ? -3.226 8.054 -6.221 1.00 94.69 80 PRO A CA 1
ATOM 658 C C . PRO A 1 80 ? -2.988 9.536 -5.896 1.00 94.69 80 PRO A C 1
ATOM 660 O O . PRO A 1 80 ? -2.007 9.902 -5.248 1.00 94.69 80 PRO A O 1
ATOM 663 N N . TYR A 1 81 ? -3.943 10.370 -6.294 1.00 94.12 81 TYR A N 1
ATOM 664 C CA . TYR A 1 81 ? -4.055 11.791 -5.976 1.00 94.12 81 TYR A CA 1
ATOM 665 C C . TYR A 1 81 ? -5.292 11.940 -5.083 1.00 94.12 81 TYR A C 1
ATOM 667 O O . TYR A 1 81 ? -6.406 12.048 -5.596 1.00 94.12 81 TYR A O 1
ATOM 675 N N . PRO A 1 82 ? -5.142 11.853 -3.751 1.00 87.38 82 PRO A N 1
ATOM 676 C CA . PRO A 1 82 ? -6.287 11.780 -2.844 1.00 87.38 82 PRO A CA 1
ATOM 677 C C . PRO A 1 82 ? -6.986 13.131 -2.628 1.00 87.38 82 PRO A C 1
ATOM 679 O O . PRO A 1 82 ? -8.086 13.166 -2.079 1.00 87.38 82 PRO A O 1
ATOM 682 N N . GLU A 1 83 ? -6.357 14.240 -3.024 1.00 88.62 83 GLU A N 1
ATOM 683 C CA . GLU A 1 83 ? -6.938 15.578 -2.900 1.00 88.62 83 GLU A CA 1
ATOM 684 C C . GLU A 1 83 ? -8.148 15.748 -3.811 1.00 88.62 83 GLU A C 1
ATOM 686 O O . GLU A 1 83 ? -8.148 15.280 -4.942 1.00 88.62 83 GLU A O 1
ATOM 691 N N . PHE A 1 84 ? -9.183 16.434 -3.325 1.00 88.62 84 PHE A N 1
ATOM 692 C CA . PHE A 1 84 ? -10.413 16.617 -4.085 1.00 88.62 84 PHE A CA 1
ATOM 693 C C . PHE A 1 84 ? -10.229 17.624 -5.245 1.00 88.62 84 PHE A C 1
ATOM 695 O O . PHE A 1 84 ? -9.769 18.741 -4.995 1.00 88.62 84 PHE A O 1
ATOM 702 N N . PRO A 1 85 ? -10.680 17.306 -6.475 1.00 91.38 85 PRO A N 1
ATOM 703 C CA . PRO A 1 85 ? -11.265 16.029 -6.884 1.00 91.38 85 PRO A CA 1
ATOM 704 C C . PRO A 1 85 ? -10.192 14.946 -7.037 1.00 91.38 85 PRO A C 1
ATOM 706 O O . PRO A 1 85 ? -9.189 15.150 -7.720 1.00 91.38 85 PRO A O 1
ATOM 709 N N . ALA A 1 86 ? -10.439 13.785 -6.429 1.00 93.25 86 ALA A N 1
ATOM 710 C CA . ALA A 1 86 ? -9.473 12.702 -6.428 1.00 93.25 86 ALA A CA 1
ATOM 711 C C . ALA A 1 86 ? -9.239 12.152 -7.840 1.00 93.25 86 ALA A C 1
ATOM 713 O O . ALA A 1 86 ? -10.159 12.056 -8.656 1.00 93.25 86 ALA A O 1
ATOM 714 N N . HIS A 1 87 ? -8.003 11.745 -8.098 1.00 94.31 87 HIS A N 1
ATOM 715 C CA . HIS A 1 87 ? -7.564 11.136 -9.348 1.00 94.31 87 HIS A CA 1
ATOM 716 C C . HIS A 1 87 ? -6.611 9.970 -9.055 1.00 94.31 87 HIS A C 1
ATOM 718 O O . HIS A 1 87 ? -6.118 9.811 -7.937 1.00 94.31 87 HIS A O 1
ATOM 724 N N . ALA A 1 88 ? -6.341 9.139 -10.054 1.00 96.50 88 ALA A N 1
ATOM 725 C CA . ALA A 1 88 ? -5.293 8.138 -9.991 1.00 96.50 88 ALA A CA 1
ATOM 726 C C . ALA A 1 88 ? -4.663 7.974 -11.372 1.00 96.50 88 ALA A C 1
ATOM 728 O O . ALA A 1 88 ? -5.372 7.919 -12.375 1.00 96.50 88 ALA A O 1
ATOM 729 N N . GLU A 1 89 ? -3.344 7.830 -11.404 1.00 97.81 89 GLU A N 1
ATOM 730 C CA . GLU A 1 89 ? -2.646 7.273 -12.555 1.00 97.81 89 GLU A CA 1
ATOM 731 C C . GLU A 1 89 ? -2.252 5.828 -12.268 1.00 97.81 89 GLU A C 1
ATOM 733 O O . GLU A 1 89 ? -1.963 5.456 -11.128 1.00 97.81 89 GLU A O 1
ATOM 738 N N . GLY A 1 90 ? -2.217 5.008 -13.310 1.00 98.19 90 GLY A N 1
ATOM 739 C CA . GLY A 1 90 ? -1.792 3.624 -13.210 1.00 98.19 90 GLY A CA 1
ATOM 740 C C . GLY A 1 90 ? -0.974 3.209 -14.415 1.00 98.19 90 GLY A C 1
ATOM 741 O O . GLY A 1 90 ? -1.163 3.712 -15.522 1.00 98.19 90 GLY A O 1
ATOM 742 N N . TYR A 1 91 ? -0.067 2.269 -14.189 1.00 98.69 91 TYR A N 1
ATOM 743 C CA . TYR A 1 91 ? 0.803 1.711 -15.206 1.00 98.69 91 TYR A CA 1
ATOM 744 C C . TYR A 1 91 ? 0.923 0.205 -15.000 1.00 98.69 91 TYR A C 1
ATOM 746 O O . TYR A 1 91 ? 1.055 -0.268 -13.869 1.00 98.69 91 TYR A O 1
ATOM 754 N N . ARG A 1 92 ? 0.905 -0.550 -16.097 1.00 98.62 92 ARG A N 1
ATOM 755 C CA . ARG A 1 92 ? 1.078 -2.004 -16.093 1.00 98.62 92 ARG A CA 1
ATOM 756 C C . ARG A 1 92 ? 2.227 -2.389 -17.004 1.00 98.62 92 ARG A C 1
ATOM 758 O O . ARG A 1 92 ? 2.325 -1.891 -18.125 1.00 98.62 92 ARG A O 1
ATOM 765 N N . ARG A 1 93 ? 3.065 -3.315 -16.547 1.00 98.50 93 ARG A N 1
ATOM 766 C CA . ARG A 1 93 ? 4.178 -3.830 -17.334 1.00 98.50 93 ARG A CA 1
ATOM 767 C C . ARG A 1 93 ? 3.675 -4.606 -18.545 1.00 98.50 93 ARG A C 1
ATOM 769 O O . ARG A 1 93 ? 2.900 -5.550 -18.409 1.00 98.50 93 ARG A O 1
ATOM 776 N N . GLN A 1 94 ? 4.146 -4.218 -19.722 1.00 97.38 94 GLN A N 1
ATOM 777 C CA . GLN A 1 94 ? 3.910 -4.887 -20.998 1.00 97.38 94 GLN A CA 1
ATOM 778 C C . GLN A 1 94 ? 5.223 -4.865 -21.779 1.00 97.38 94 GLN A C 1
ATOM 780 O O . GLN A 1 94 ? 5.868 -3.825 -21.862 1.00 97.38 94 GLN A O 1
ATOM 785 N N . GLU A 1 95 ? 5.661 -6.023 -22.277 1.00 94.31 95 GLU A N 1
ATOM 786 C CA . GLU A 1 95 ? 6.890 -6.154 -23.085 1.00 94.31 95 GLU A CA 1
ATOM 787 C C . GLU A 1 95 ? 8.143 -5.502 -22.458 1.00 94.31 95 GLU A C 1
ATOM 789 O O . GLU A 1 95 ? 9.034 -5.012 -23.143 1.00 94.31 95 GLU A O 1
ATOM 794 N N . GLY A 1 96 ? 8.225 -5.510 -21.124 1.00 92.94 96 GLY A N 1
ATOM 795 C CA . GLY A 1 96 ? 9.362 -4.968 -20.379 1.00 92.94 96 GLY A CA 1
ATOM 796 C C . GLY A 1 96 ? 9.260 -3.490 -19.988 1.00 92.94 96 GLY A C 1
ATOM 797 O O . GLY A 1 96 ? 10.103 -3.055 -19.210 1.00 92.94 96 GLY A O 1
ATOM 798 N N . ALA A 1 97 ? 8.225 -2.758 -20.407 1.00 97.25 97 ALA A N 1
ATOM 799 C CA . ALA A 1 97 ? 8.011 -1.349 -20.056 1.00 97.25 97 ALA A CA 1
ATOM 800 C C . ALA A 1 97 ? 6.717 -1.141 -19.257 1.00 97.25 97 ALA A C 1
ATOM 802 O O . ALA A 1 97 ? 5.772 -1.920 -19.385 1.00 97.25 97 ALA A O 1
ATOM 803 N N . LEU A 1 98 ? 6.659 -0.096 -18.432 1.00 98.56 98 LEU A N 1
ATOM 804 C CA . LEU A 1 98 ? 5.443 0.316 -17.734 1.00 98.56 98 LEU A CA 1
ATOM 805 C C . LEU A 1 98 ? 4.571 1.150 -18.680 1.00 98.56 98 LEU A C 1
ATOM 807 O O . LEU A 1 98 ? 4.884 2.290 -19.008 1.00 98.56 98 LEU A O 1
ATOM 811 N N . VAL A 1 99 ? 3.442 0.584 -19.101 1.00 98.56 99 VAL A N 1
ATOM 812 C CA . VAL A 1 99 ? 2.502 1.229 -20.026 1.00 98.56 99 VAL A CA 1
ATOM 813 C C . VAL A 1 99 ? 1.340 1.832 -19.246 1.00 98.56 99 VAL A C 1
ATOM 815 O O . VAL A 1 99 ? 0.757 1.158 -18.394 1.00 98.56 99 VAL A O 1
ATOM 818 N N . ARG A 1 100 ? 1.000 3.093 -19.543 1.00 98.44 100 ARG A N 1
ATOM 819 C CA . ARG A 1 100 ? -0.103 3.823 -18.900 1.00 98.44 100 ARG A CA 1
ATOM 820 C C . ARG A 1 100 ? -1.431 3.088 -19.092 1.00 98.44 100 ARG A C 1
ATOM 822 O O . ARG A 1 100 ? -1.746 2.625 -20.185 1.00 98.44 100 ARG A O 1
ATOM 829 N N . ILE A 1 101 ? -2.207 3.012 -18.0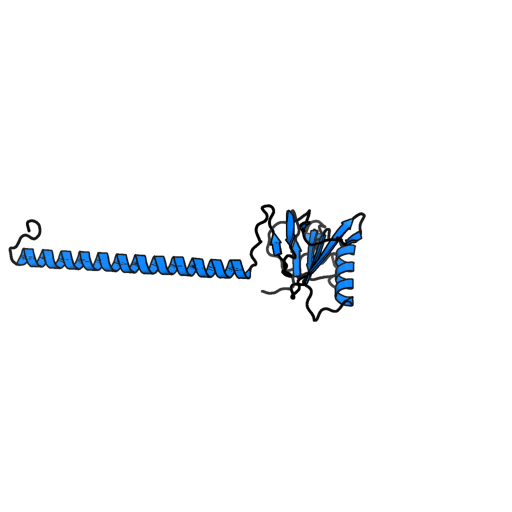21 1.00 98.56 101 ILE A N 1
ATOM 830 C CA . ILE A 1 101 ? -3.609 2.602 -18.031 1.00 98.56 101 ILE A CA 1
ATOM 831 C C . ILE A 1 101 ? -4.432 3.847 -18.372 1.00 98.56 101 ILE A C 1
ATOM 833 O O . ILE A 1 101 ? -4.316 4.868 -17.695 1.00 98.56 101 ILE A O 1
ATOM 837 N N . GLU A 1 102 ? -5.212 3.781 -19.451 1.00 97.00 102 GLU A N 1
ATOM 838 C CA . GLU A 1 102 ? -5.948 4.944 -19.967 1.00 97.00 102 GLU A CA 1
ATOM 839 C C . GLU A 1 102 ? -7.081 5.386 -19.038 1.00 97.00 102 GLU A C 1
ATOM 841 O O . GLU A 1 102 ? -7.218 6.578 -18.777 1.00 97.00 102 GLU A O 1
ATOM 846 N N . GLU A 1 103 ? -7.849 4.428 -18.514 1.00 97.12 103 GLU A N 1
ATOM 847 C CA . GLU A 1 103 ? -8.968 4.673 -17.606 1.00 97.12 103 GLU A CA 1
ATOM 848 C C . GLU A 1 103 ? -8.733 3.943 -16.285 1.00 97.12 103 GLU A C 1
ATOM 850 O O . GLU A 1 103 ? -8.604 2.717 -16.258 1.00 97.12 103 GLU A O 1
ATOM 855 N N . MET A 1 104 ? -8.666 4.711 -15.199 1.00 97.56 104 MET A N 1
ATOM 856 C CA . MET A 1 104 ? -8.480 4.177 -13.851 1.00 97.56 104 MET A CA 1
ATOM 857 C C . MET A 1 104 ? -9.809 3.963 -13.131 1.00 97.56 104 MET A C 1
ATOM 859 O O . MET A 1 104 ? -9.883 3.079 -12.277 1.00 97.56 104 MET A O 1
ATOM 863 N N . ASP A 1 105 ? -10.864 4.718 -13.453 1.00 96.75 105 ASP A N 1
ATOM 864 C CA . ASP A 1 105 ? -12.171 4.492 -12.843 1.00 96.75 105 ASP A CA 1
ATOM 865 C C . ASP A 1 105 ? -12.759 3.160 -13.328 1.00 96.75 105 ASP A C 1
ATOM 867 O O . ASP A 1 105 ? -12.970 2.923 -14.515 1.00 96.75 105 ASP A O 1
ATOM 871 N N . GLY A 1 106 ? -12.986 2.240 -12.394 1.00 96.50 106 GLY A N 1
ATOM 872 C CA . GLY A 1 106 ? -13.407 0.876 -12.689 1.00 96.50 106 GLY A CA 1
ATOM 873 C C . GLY A 1 106 ? -12.277 -0.082 -13.079 1.00 96.50 106 GLY A C 1
ATOM 874 O O . GLY A 1 106 ? -12.557 -1.272 -13.244 1.00 96.50 106 GLY A O 1
ATOM 875 N N . TYR A 1 107 ? -11.022 0.372 -13.172 1.00 98.06 107 TYR A N 1
ATOM 876 C CA . TYR A 1 107 ? -9.889 -0.511 -13.452 1.00 98.06 107 TYR A CA 1
ATOM 877 C C . TYR A 1 107 ? -9.692 -1.535 -12.329 1.00 98.06 107 TYR A C 1
ATOM 879 O O . TYR A 1 107 ? -9.742 -1.193 -11.147 1.00 98.06 107 TYR A O 1
ATOM 887 N N . VAL A 1 108 ? -9.431 -2.793 -12.695 1.00 98.06 108 VAL A N 1
ATOM 888 C CA . VAL A 1 108 ? -9.154 -3.890 -11.757 1.00 98.06 108 VAL A CA 1
ATOM 889 C C . VAL A 1 108 ? -7.687 -4.277 -11.864 1.00 98.06 108 VAL A C 1
ATOM 891 O O . VAL A 1 108 ? -7.236 -4.670 -12.938 1.00 98.06 108 VAL A O 1
ATOM 894 N N . SER A 1 109 ? -6.955 -4.207 -10.752 1.00 97.81 109 SER A N 1
ATOM 895 C CA . SER A 1 109 ? -5.570 -4.682 -10.673 1.00 97.81 109 SER A CA 1
ATOM 896 C C . SER A 1 109 ? -5.517 -6.203 -10.889 1.00 97.81 109 SER A C 1
ATOM 898 O O . SER A 1 109 ? -6.103 -6.940 -10.091 1.00 97.81 109 SER A O 1
ATOM 900 N N . PRO A 1 110 ? -4.806 -6.707 -11.916 1.00 96.94 110 PRO A N 1
ATOM 901 C CA . PRO A 1 110 ? -4.638 -8.145 -12.123 1.00 96.94 110 PRO A CA 1
ATOM 902 C C . PRO A 1 110 ? -3.944 -8.863 -10.962 1.00 96.94 110 PRO A C 1
ATOM 904 O O . PRO A 1 110 ? -4.285 -10.006 -10.660 1.00 96.94 110 PRO A O 1
ATOM 907 N N . ARG A 1 111 ? -2.969 -8.219 -10.308 1.00 96.31 111 ARG A N 1
ATOM 908 C CA . ARG A 1 111 ? -2.232 -8.812 -9.185 1.00 96.31 111 ARG A CA 1
ATOM 909 C C . ARG A 1 111 ? -3.000 -8.768 -7.870 1.00 96.31 111 ARG A C 1
ATOM 911 O O . ARG A 1 111 ? -2.931 -9.732 -7.113 1.00 96.31 111 ARG A O 1
ATOM 918 N N . LEU A 1 112 ? -3.704 -7.675 -7.585 1.00 95.50 112 LEU A N 1
ATOM 919 C CA . LEU A 1 112 ? -4.402 -7.486 -6.309 1.00 95.50 112 LEU A CA 1
ATOM 920 C C . LEU A 1 112 ? -5.858 -7.964 -6.342 1.00 95.50 112 LEU A C 1
ATOM 922 O O . LEU A 1 112 ? -6.418 -8.255 -5.290 1.00 95.50 112 LEU A O 1
ATOM 926 N N . GLY A 1 113 ? -6.493 -8.004 -7.516 1.00 95.88 113 GLY A N 1
ATOM 927 C CA . GLY A 1 113 ? -7.925 -8.284 -7.653 1.00 95.88 113 GLY A CA 1
ATOM 928 C C . GLY A 1 113 ? -8.835 -7.173 -7.113 1.00 95.88 113 GLY A C 1
ATOM 929 O O . GLY A 1 113 ? -10.030 -7.401 -6.943 1.00 95.88 113 GLY A O 1
ATOM 930 N N . VAL A 1 114 ? -8.283 -5.987 -6.834 1.00 95.19 114 VAL A N 1
ATOM 931 C CA . VAL A 1 114 ? -9.028 -4.823 -6.331 1.00 95.19 114 VAL A CA 1
ATOM 932 C C . VAL A 1 114 ? -9.406 -3.884 -7.469 1.00 95.19 114 VAL A C 1
ATOM 934 O O . VAL A 1 114 ? -8.655 -3.744 -8.439 1.00 95.19 114 VAL A O 1
ATOM 937 N N . ARG A 1 115 ? -10.555 -3.219 -7.339 1.00 97.31 115 ARG A N 1
ATOM 938 C CA . ARG A 1 115 ? -11.076 -2.263 -8.319 1.00 97.31 115 ARG A CA 1
ATOM 939 C C . ARG A 1 115 ? -10.934 -0.828 -7.826 1.00 97.31 115 ARG A C 1
ATOM 941 O O . ARG A 1 115 ? -11.365 -0.513 -6.721 1.00 97.31 115 ARG A O 1
ATOM 948 N N . PHE A 1 116 ? -10.391 0.051 -8.656 1.00 96.75 116 PHE A N 1
ATOM 949 C CA . PHE A 1 116 ? -10.344 1.485 -8.385 1.00 96.75 116 PHE A CA 1
ATOM 950 C C . PHE A 1 116 ? -11.695 2.131 -8.716 1.00 96.75 116 PHE A C 1
ATOM 952 O O . PHE A 1 116 ? -12.351 1.762 -9.688 1.00 96.75 116 PHE A O 1
ATOM 959 N N . SER A 1 117 ? -12.126 3.083 -7.893 1.00 95.81 117 SER A N 1
ATOM 960 C CA . SER A 1 117 ? -13.343 3.874 -8.086 1.00 95.81 117 SER A CA 1
ATOM 961 C C . SER A 1 117 ? -13.031 5.340 -7.815 1.00 95.81 117 SER A C 1
ATOM 963 O O . SER A 1 117 ? -12.574 5.663 -6.722 1.00 95.81 117 SER A O 1
ATOM 965 N N . LEU A 1 118 ? -13.320 6.220 -8.774 1.00 94.69 118 LEU A N 1
ATOM 966 C CA . LEU A 1 118 ? -13.132 7.678 -8.681 1.00 94.69 118 LEU A CA 1
ATOM 967 C C . LEU A 1 118 ? -14.472 8.441 -8.585 1.00 94.69 118 LEU A C 1
ATOM 969 O O . LEU A 1 118 ? -14.568 9.647 -8.841 1.00 94.69 118 LEU A O 1
ATOM 973 N N . ALA A 1 119 ? -15.540 7.734 -8.212 1.00 91.25 119 ALA A N 1
ATOM 974 C CA . ALA A 1 119 ? -16.896 8.261 -8.161 1.00 91.25 119 ALA A CA 1
ATOM 975 C C . ALA A 1 119 ? -17.027 9.507 -7.266 1.00 91.25 119 ALA A C 1
ATOM 977 O O . ALA A 1 119 ? -16.585 9.537 -6.118 1.00 91.25 119 ALA A O 1
ATOM 978 N N . ARG A 1 120 ? -17.727 10.531 -7.779 1.00 91.25 120 ARG A N 1
ATOM 979 C CA . ARG A 1 120 ? -18.017 11.795 -7.068 1.00 91.25 120 ARG A CA 1
ATOM 980 C C . ARG A 1 120 ? -16.758 12.533 -6.579 1.00 91.25 120 ARG A C 1
ATOM 982 O O . ARG A 1 120 ? -16.819 13.245 -5.580 1.00 91.25 120 ARG A O 1
ATOM 989 N N . GLY A 1 121 ? -15.635 12.376 -7.283 1.00 91.88 121 GLY A N 1
ATOM 990 C CA . GLY A 1 121 ? -14.369 13.029 -6.940 1.00 91.88 121 GLY A CA 1
ATOM 991 C C . GLY A 1 121 ? -13.691 12.436 -5.704 1.00 91.88 121 GLY A C 1
ATOM 992 O O . GLY A 1 121 ? -12.876 13.113 -5.081 1.00 91.88 121 GLY A O 1
ATOM 993 N N . GLN A 1 122 ? -14.040 11.204 -5.328 1.00 91.94 122 GLN A N 1
ATOM 994 C CA . GLN A 1 122 ? -13.423 10.467 -4.228 1.00 91.94 122 GLN A CA 1
ATOM 995 C C . GLN A 1 122 ? -12.761 9.202 -4.762 1.00 91.94 122 GLN A C 1
ATOM 997 O O . GLN A 1 122 ? -13.355 8.488 -5.566 1.00 91.94 122 GLN A O 1
ATOM 1002 N N . LEU A 1 123 ? -11.555 8.909 -4.276 1.00 92.38 123 LEU A N 1
ATOM 1003 C CA . LEU A 1 123 ? -10.865 7.659 -4.561 1.00 92.38 123 LEU A CA 1
ATOM 1004 C C . LEU A 1 123 ? -11.263 6.597 -3.533 1.00 92.38 123 LEU A C 1
ATOM 1006 O O . LEU A 1 123 ? -11.087 6.791 -2.332 1.00 92.38 123 LEU A O 1
ATOM 1010 N N . ALA A 1 124 ? -11.741 5.458 -4.020 1.00 92.50 124 ALA A N 1
ATOM 1011 C CA . ALA A 1 124 ? -11.965 4.250 -3.243 1.00 92.50 124 ALA A CA 1
ATOM 1012 C C . ALA A 1 124 ? -11.326 3.043 -3.939 1.00 92.50 124 ALA A C 1
ATOM 1014 O O . ALA A 1 124 ? -11.296 2.956 -5.169 1.00 92.50 124 ALA A O 1
ATOM 1015 N N . VAL A 1 125 ? -10.848 2.095 -3.136 1.00 92.69 125 VAL A N 1
ATOM 1016 C CA . VAL A 1 125 ? -10.422 0.771 -3.596 1.00 92.69 125 VAL A CA 1
ATOM 1017 C C . VAL A 1 125 ? -11.474 -0.224 -3.133 1.00 92.69 125 VAL A C 1
ATOM 1019 O O . VAL A 1 125 ? -11.819 -0.258 -1.954 1.00 92.69 125 VAL A O 1
ATOM 1022 N N . LEU A 1 126 ? -12.021 -0.993 -4.065 1.00 94.88 126 LEU A N 1
ATOM 1023 C CA . LEU A 1 126 ? -13.079 -1.961 -3.820 1.00 94.88 126 LEU A CA 1
ATOM 1024 C C . LEU A 1 126 ? -12.503 -3.375 -3.895 1.00 94.88 126 LEU A C 1
ATOM 1026 O O . LEU A 1 126 ? -11.681 -3.665 -4.767 1.00 94.88 126 LEU A O 1
ATOM 1030 N N . ASP A 1 127 ? -12.942 -4.253 -3.001 1.00 92.44 127 ASP A N 1
ATOM 1031 C CA . ASP A 1 127 ? -12.596 -5.670 -3.046 1.00 92.44 127 ASP A CA 1
ATOM 1032 C C . ASP A 1 127 ? -13.242 -6.384 -4.253 1.00 92.44 127 ASP A C 1
ATOM 1034 O O . ASP A 1 127 ? -13.994 -5.798 -5.040 1.00 92.44 127 ASP A O 1
ATOM 1038 N N . SER A 1 128 ? -12.959 -7.679 -4.400 1.00 90.44 128 SER A N 1
ATOM 1039 C CA . SER A 1 128 ? -13.503 -8.502 -5.487 1.00 90.44 128 SER A CA 1
ATOM 1040 C C . SER A 1 128 ? -15.026 -8.687 -5.431 1.00 90.44 128 SER A C 1
ATOM 1042 O O . SER A 1 128 ? -15.629 -9.036 -6.445 1.00 90.44 128 SER A O 1
ATOM 1044 N N . ALA A 1 129 ? -15.658 -8.434 -4.282 1.00 91.75 129 ALA A N 1
ATOM 1045 C CA . ALA A 1 129 ? -17.109 -8.431 -4.111 1.00 91.75 129 ALA A CA 1
ATOM 1046 C C . ALA A 1 129 ? -17.730 -7.036 -4.337 1.00 91.75 129 ALA A C 1
ATOM 1048 O O . ALA A 1 129 ? -18.953 -6.899 -4.348 1.00 91.75 129 ALA A O 1
ATOM 1049 N N . GLY A 1 130 ? -16.907 -6.009 -4.568 1.00 90.81 130 GLY A N 1
ATOM 1050 C CA . GLY A 1 130 ? -17.330 -4.636 -4.816 1.00 90.81 130 GLY A CA 1
ATOM 1051 C C . GLY A 1 130 ? -17.515 -3.789 -3.557 1.00 90.81 130 GLY A C 1
ATOM 1052 O O . GLY A 1 130 ? -18.024 -2.672 -3.671 1.00 90.81 130 GLY A O 1
ATOM 1053 N N . HIS A 1 131 ? -17.103 -4.267 -2.382 1.00 91.06 131 HIS A N 1
ATOM 1054 C CA . HIS A 1 131 ? -17.177 -3.493 -1.145 1.00 91.06 131 HIS A CA 1
ATOM 1055 C C . HIS A 1 131 ? -15.963 -2.570 -0.997 1.00 91.06 131 HIS A C 1
ATOM 1057 O O . HIS A 1 131 ? -14.845 -2.984 -1.308 1.00 91.06 131 HIS A O 1
ATOM 1063 N N . PRO A 1 132 ? -16.138 -1.338 -0.485 1.00 90.62 132 PRO A N 1
ATOM 1064 C CA . PRO A 1 132 ? -15.016 -0.475 -0.144 1.00 90.62 132 PRO A CA 1
ATOM 1065 C C . PRO A 1 132 ? -14.081 -1.131 0.869 1.00 90.62 132 PRO A C 1
ATOM 1067 O O . PRO A 1 132 ? -14.512 -1.606 1.922 1.00 90.62 132 PRO A O 1
ATOM 1070 N N . MET A 1 133 ? -12.789 -1.133 0.556 1.00 88.62 133 MET A N 1
ATOM 1071 C CA . MET A 1 133 ? -11.761 -1.540 1.497 1.00 88.62 133 MET A CA 1
ATOM 1072 C C . MET A 1 133 ? -11.585 -0.455 2.555 1.00 88.62 13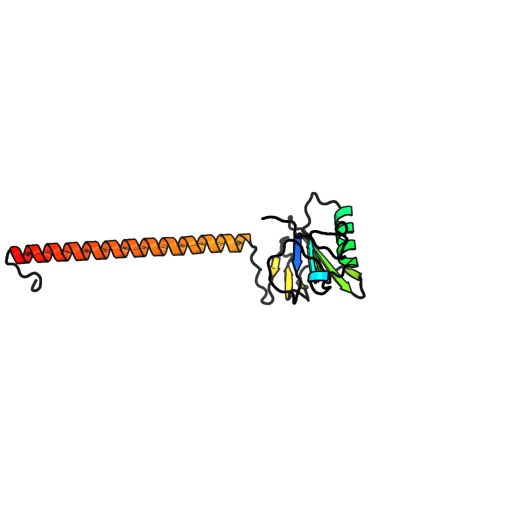3 MET A C 1
ATOM 1074 O O . MET A 1 133 ? -11.434 0.724 2.237 1.00 88.62 133 MET A O 1
ATOM 1078 N N . ARG A 1 134 ? -11.576 -0.879 3.818 1.00 83.12 134 ARG A N 1
ATOM 1079 C CA . ARG A 1 134 ? -11.334 0.006 4.957 1.00 83.12 134 ARG A CA 1
ATOM 1080 C C . ARG A 1 134 ? -9.877 0.452 4.991 1.00 83.12 134 ARG A C 1
ATOM 1082 O O . ARG A 1 134 ? -8.959 -0.335 4.753 1.00 83.12 134 ARG A O 1
ATOM 1089 N N . THR A 1 135 ? -9.672 1.703 5.358 1.00 80.94 135 THR A N 1
ATOM 1090 C CA . THR A 1 135 ? -8.365 2.262 5.690 1.00 80.94 135 THR A CA 1
ATOM 1091 C C . THR A 1 135 ? -7.884 1.748 7.050 1.00 80.94 135 THR A C 1
ATOM 1093 O O . THR A 1 135 ? -8.671 1.326 7.898 1.00 80.94 135 THR A O 1
ATOM 1096 N N . ALA A 1 136 ? -6.576 1.824 7.305 1.00 72.94 136 ALA A N 1
ATOM 1097 C CA . ALA A 1 136 ? -6.020 1.458 8.610 1.00 72.94 136 ALA A CA 1
ATOM 1098 C C . ALA A 1 136 ? -6.610 2.297 9.761 1.00 72.94 136 ALA A C 1
ATOM 1100 O O . ALA A 1 136 ? -6.792 1.784 10.861 1.00 72.94 136 ALA A O 1
ATOM 1101 N N . ALA A 1 137 ? -6.937 3.567 9.498 1.00 75.12 137 ALA A N 1
ATOM 1102 C CA . ALA A 1 137 ? -7.551 4.457 10.478 1.00 75.12 137 ALA A CA 1
ATOM 1103 C C . ALA A 1 137 ? -8.980 4.024 10.838 1.00 75.12 137 ALA A C 1
ATOM 1105 O O . ALA A 1 137 ? -9.332 4.009 12.014 1.00 75.12 137 ALA A O 1
ATOM 1106 N N . GLU A 1 138 ? -9.781 3.625 9.847 1.00 82.19 138 GLU A N 1
ATOM 1107 C CA . GLU A 1 138 ? -11.127 3.087 10.082 1.00 82.19 138 GLU A CA 1
ATOM 1108 C C . GLU A 1 138 ? -11.067 1.776 10.868 1.00 82.19 138 GLU A C 1
ATOM 1110 O O . GLU A 1 138 ? -11.782 1.623 11.854 1.00 82.19 138 GLU A O 1
ATOM 1115 N N . ILE A 1 139 ? -10.157 0.866 10.499 1.00 83.56 139 ILE A N 1
ATOM 1116 C CA . ILE A 1 139 ? -9.962 -0.397 11.228 1.00 83.56 139 ILE A CA 1
ATOM 1117 C C . ILE A 1 139 ? -9.562 -0.129 12.685 1.00 83.56 139 ILE A C 1
ATOM 1119 O O . ILE A 1 139 ? -10.114 -0.750 13.590 1.00 83.56 139 ILE A O 1
ATOM 1123 N N . ALA A 1 140 ? -8.630 0.797 12.928 1.00 81.25 140 ALA A N 1
ATOM 1124 C CA . ALA A 1 140 ? -8.209 1.154 14.281 1.00 81.25 140 ALA A CA 1
ATOM 1125 C C . ALA A 1 140 ? -9.363 1.755 15.101 1.00 81.25 140 ALA A C 1
ATOM 1127 O O . ALA A 1 140 ? -9.595 1.336 16.231 1.00 81.25 140 ALA A O 1
ATOM 1128 N N . ALA A 1 141 ? -10.134 2.678 14.519 1.00 86.38 141 ALA A N 1
ATOM 1129 C CA . ALA A 1 141 ? -11.274 3.294 15.195 1.00 86.38 141 ALA A CA 1
ATOM 1130 C C . ALA A 1 141 ? -12.364 2.272 15.563 1.00 86.38 141 ALA A C 1
ATOM 1132 O O . ALA A 1 141 ? -12.961 2.358 16.639 1.00 86.38 141 ALA A O 1
ATOM 1133 N N . GLU A 1 142 ? -12.618 1.297 14.688 1.00 87.69 142 GLU A N 1
ATOM 1134 C CA . GLU A 1 142 ? -13.550 0.201 14.952 1.00 87.69 142 GLU A CA 1
ATOM 1135 C C . GLU A 1 142 ? -13.045 -0.738 16.053 1.00 87.69 142 GLU A C 1
ATOM 1137 O O . GLU A 1 142 ? -13.830 -1.120 16.922 1.00 87.69 142 GLU A O 1
ATOM 1142 N N . LEU A 1 143 ? -11.751 -1.079 16.054 1.00 90.31 143 LEU A N 1
ATOM 1143 C CA . LEU A 1 143 ? -11.137 -1.882 17.115 1.00 90.31 143 LEU A CA 1
ATOM 1144 C C . LEU A 1 143 ? -11.247 -1.177 18.472 1.00 90.31 143 LEU A C 1
ATOM 1146 O O . LEU A 1 143 ? -11.756 -1.774 19.419 1.00 90.31 143 LEU A O 1
ATOM 1150 N N . ASP A 1 144 ? -10.899 0.108 18.543 1.00 93.06 144 ASP A N 1
ATOM 1151 C CA . ASP A 1 144 ? -11.026 0.912 19.764 1.00 93.06 144 ASP A CA 1
ATOM 1152 C C . ASP A 1 144 ? -12.482 0.976 20.258 1.00 93.06 144 ASP A C 1
ATOM 1154 O O . ASP A 1 144 ? -12.769 0.927 21.458 1.00 93.06 144 ASP A O 1
ATOM 1158 N N . ALA A 1 145 ? -13.443 1.110 19.339 1.00 93.69 145 ALA A N 1
ATOM 1159 C CA . ALA A 1 145 ? -14.863 1.103 19.678 1.00 93.69 145 ALA A CA 1
ATOM 1160 C C . ALA A 1 145 ? -15.323 -0.266 20.204 1.00 93.69 145 ALA A C 1
ATOM 1162 O O . ALA A 1 145 ? -16.055 -0.321 21.196 1.00 93.69 145 ALA A O 1
ATOM 1163 N N . ALA A 1 146 ? -14.874 -1.357 19.583 1.00 94.12 146 ALA A N 1
ATOM 1164 C CA . ALA A 1 146 ? -15.185 -2.714 20.012 1.00 94.12 146 ALA A CA 1
ATOM 1165 C C . ALA A 1 146 ? -14.594 -3.021 21.397 1.00 94.12 146 ALA A C 1
ATOM 1167 O O . ALA A 1 146 ? -15.293 -3.568 22.250 1.00 94.12 146 ALA A O 1
ATOM 1168 N N . GLU A 1 147 ? -13.348 -2.618 21.657 1.00 94.94 147 GLU A N 1
ATOM 1169 C CA . GLU A 1 147 ? -12.700 -2.781 22.962 1.00 94.94 147 GLU A CA 1
ATOM 1170 C C . GLU A 1 147 ? -13.445 -2.030 24.068 1.00 94.94 147 GLU A C 1
ATOM 1172 O O . GLU A 1 147 ? -13.730 -2.610 25.119 1.00 94.94 147 GLU A O 1
ATOM 1177 N N . ARG A 1 148 ? -13.847 -0.775 23.814 1.00 95.81 148 ARG A N 1
ATOM 1178 C CA . ARG A 1 148 ? -14.681 -0.006 24.754 1.00 95.81 148 ARG A CA 1
ATOM 1179 C C . ARG A 1 148 ? -16.002 -0.707 25.043 1.00 95.81 148 ARG A C 1
ATOM 1181 O O . ARG A 1 148 ? -16.365 -0.858 26.206 1.00 95.81 148 ARG A O 1
ATOM 1188 N N . HIS A 1 149 ? -16.676 -1.207 24.011 1.00 95.56 149 HIS A N 1
ATOM 1189 C CA . HIS A 1 149 ? -17.921 -1.952 24.182 1.00 95.56 149 HIS A CA 1
ATOM 1190 C C . HIS A 1 149 ? -17.735 -3.210 25.038 1.00 95.56 149 HIS A C 1
ATOM 1192 O O . HIS A 1 149 ? -18.537 -3.468 25.935 1.00 95.56 149 HIS A O 1
ATOM 1198 N N . VAL A 1 150 ? -16.678 -3.990 24.798 1.00 96.56 150 VAL A N 1
ATOM 1199 C CA . VAL A 1 150 ? -16.375 -5.188 25.596 1.00 96.56 150 VAL A CA 1
ATOM 1200 C C . VAL A 1 150 ? -16.088 -4.815 27.051 1.00 96.56 150 VAL A C 1
ATOM 1202 O O . VAL A 1 150 ? -16.566 -5.496 27.962 1.00 96.56 150 VAL A O 1
ATOM 1205 N N . GLN A 1 151 ? -15.347 -3.732 27.283 1.00 96.50 151 GLN A N 1
ATOM 1206 C CA . GLN A 1 151 ? -15.025 -3.261 28.627 1.00 96.50 151 GLN A CA 1
ATOM 1207 C C . GLN A 1 151 ? -16.276 -2.797 29.386 1.00 96.50 151 GLN A C 1
ATOM 1209 O O . GLN A 1 151 ? -16.497 -3.215 30.522 1.00 96.50 151 GLN A O 1
ATOM 1214 N N . GLU A 1 152 ? -17.147 -2.018 28.745 1.00 96.56 152 GLU A N 1
ATOM 1215 C CA . GLU A 1 152 ? -18.413 -1.570 29.335 1.00 96.56 152 GLU A CA 1
ATOM 1216 C C . GLU A 1 152 ? -19.333 -2.746 29.691 1.00 96.56 152 GLU A C 1
ATOM 1218 O O . GLU A 1 152 ? -19.950 -2.757 30.761 1.00 96.56 152 GLU A O 1
ATOM 1223 N N . GLN A 1 153 ? -19.408 -3.765 28.827 1.00 96.50 153 GLN A N 1
ATOM 1224 C CA . GLN A 1 153 ? -20.186 -4.975 29.105 1.00 96.50 153 GLN A CA 1
ATOM 1225 C C . GLN A 1 153 ? -19.625 -5.751 30.304 1.00 96.50 153 GLN A C 1
ATOM 1227 O O . GLN A 1 153 ? -20.402 -6.187 31.155 1.00 96.50 153 GLN A O 1
ATOM 1232 N N . LYS A 1 154 ? -18.295 -5.880 30.420 1.00 96.38 154 LYS A N 1
ATOM 1233 C CA . LYS A 1 154 ? -17.652 -6.519 31.582 1.00 96.38 154 LYS A CA 1
ATOM 1234 C C . LYS A 1 154 ? -17.937 -5.764 32.873 1.00 96.38 154 LYS A C 1
ATOM 1236 O O . LYS A 1 154 ? -18.383 -6.370 33.842 1.00 96.38 154 LYS A O 1
ATOM 1241 N N . GLU A 1 155 ? -17.758 -4.446 32.881 1.00 96.62 155 GLU A N 1
ATOM 1242 C CA . GLU A 1 155 ? -18.025 -3.629 34.068 1.00 96.62 155 GLU A CA 1
ATOM 1243 C C . GLU A 1 155 ? -19.489 -3.699 34.497 1.00 96.62 155 GLU A C 1
ATOM 1245 O O . GLU A 1 155 ? -19.797 -3.728 35.692 1.00 96.62 155 GLU A O 1
ATOM 1250 N N . ARG A 1 156 ? -20.411 -3.740 33.532 1.00 96.88 156 ARG A N 1
ATOM 1251 C CA . ARG A 1 156 ? -21.831 -3.909 33.823 1.00 96.88 156 ARG A CA 1
ATOM 1252 C C . ARG A 1 156 ? -22.118 -5.281 34.429 1.00 96.88 156 ARG A C 1
ATOM 1254 O O . ARG A 1 156 ? -22.784 -5.331 35.462 1.00 96.88 156 ARG A O 1
ATOM 1261 N N . ALA A 1 157 ? -21.592 -6.352 33.839 1.00 95.94 157 ALA A N 1
ATOM 1262 C CA . ALA A 1 157 ? -21.756 -7.708 34.354 1.00 95.94 157 ALA A CA 1
ATOM 1263 C C . ALA A 1 157 ? -21.181 -7.848 35.775 1.00 95.94 157 ALA A C 1
ATOM 1265 O O . ALA A 1 157 ? -21.853 -8.368 36.661 1.00 95.94 157 ALA A O 1
ATOM 1266 N N . GLU A 1 158 ? -19.994 -7.294 36.039 1.00 96.75 158 GLU A N 1
ATOM 1267 C CA . GLU A 1 158 ? -19.391 -7.290 37.378 1.00 96.75 158 GLU A CA 1
ATOM 1268 C C . GLU A 1 158 ? -20.222 -6.498 38.395 1.00 96.75 158 GLU A C 1
ATOM 1270 O O . GLU A 1 158 ? -20.365 -6.907 39.548 1.00 96.75 158 GLU A O 1
ATOM 1275 N N . ARG A 1 159 ? -20.785 -5.350 37.994 1.00 96.25 159 ARG A N 1
ATOM 1276 C CA . ARG A 1 159 ? -21.670 -4.558 38.863 1.00 96.25 159 ARG A CA 1
ATOM 1277 C C . ARG A 1 159 ? -22.962 -5.303 39.174 1.00 96.25 159 ARG A C 1
ATOM 1279 O O . ARG A 1 159 ? -23.430 -5.232 40.308 1.00 96.25 159 ARG A O 1
ATOM 1286 N N . GLU A 1 160 ? -23.550 -5.974 38.191 1.00 95.75 160 GLU A N 1
ATOM 1287 C CA . GLU A 1 160 ? -24.754 -6.786 38.379 1.00 95.75 160 GLU A CA 1
ATOM 1288 C C . GLU A 1 160 ? -24.464 -7.992 39.284 1.00 95.75 160 GLU A C 1
ATOM 1290 O O . GLU A 1 160 ? -25.206 -8.216 40.240 1.00 95.75 160 GLU A O 1
ATOM 1295 N N . GLN A 1 161 ? -23.331 -8.674 39.094 1.00 96.06 161 GLN A N 1
ATOM 1296 C CA . GLN A 1 161 ? -22.903 -9.778 39.954 1.00 96.06 161 GLN A CA 1
ATOM 1297 C C . GLN A 1 161 ? -22.679 -9.328 41.405 1.00 96.06 161 GLN A C 1
ATOM 1299 O O . GLN A 1 161 ? -23.247 -9.916 42.323 1.00 96.06 161 GLN A O 1
ATOM 1304 N N . LYS A 1 162 ? -21.948 -8.227 41.631 1.00 95.69 162 LYS A N 1
ATOM 1305 C CA . LYS A 1 162 ? -21.739 -7.675 42.984 1.00 95.69 162 LYS A CA 1
ATOM 1306 C C . LYS A 1 162 ? -23.049 -7.285 43.668 1.00 95.69 162 LYS A C 1
ATOM 1308 O O . LYS A 1 162 ? -23.172 -7.419 44.883 1.00 95.69 162 LYS A O 1
ATOM 1313 N N . LYS A 1 163 ? -24.034 -6.783 42.913 1.00 95.56 163 LYS A N 1
ATOM 1314 C CA . LYS A 1 163 ? -25.367 -6.478 43.454 1.00 95.56 163 LYS A CA 1
ATOM 1315 C C . LYS A 1 163 ? -26.109 -7.750 43.859 1.00 95.56 163 LYS A C 1
ATOM 1317 O O . LYS A 1 163 ? -26.644 -7.778 44.962 1.00 95.56 163 LYS A O 1
ATOM 1322 N N . ALA A 1 164 ? -26.098 -8.779 43.013 1.00 94.81 164 ALA A N 1
ATOM 1323 C CA . ALA A 1 164 ? -26.730 -10.062 43.309 1.00 94.81 164 ALA A CA 1
ATOM 1324 C C . ALA A 1 164 ? -26.099 -10.743 44.538 1.00 94.81 164 ALA A C 1
ATOM 1326 O O . ALA A 1 164 ? -26.819 -11.238 45.404 1.00 94.81 164 ALA A O 1
ATOM 1327 N N . GLU A 1 165 ? -24.769 -10.704 44.664 1.00 95.31 165 GLU A N 1
ATOM 1328 C CA . GLU A 1 165 ? -24.028 -11.216 45.829 1.00 95.31 165 GLU A CA 1
ATOM 1329 C C . GLU A 1 165 ? -24.373 -10.440 47.111 1.00 95.31 165 GLU A C 1
ATOM 1331 O O . GLU A 1 165 ? -24.663 -11.029 48.152 1.00 95.31 165 GLU A O 1
ATOM 1336 N N . ALA A 1 166 ? -24.423 -9.106 47.042 1.00 94.50 166 ALA A N 1
ATOM 1337 C CA . ALA A 1 166 ? -24.800 -8.282 48.189 1.00 94.50 166 ALA A CA 1
ATOM 1338 C C . ALA A 1 166 ? -26.264 -8.495 48.614 1.00 94.50 166 ALA A C 1
ATOM 1340 O O . ALA A 1 166 ? -26.582 -8.438 49.803 1.00 94.50 166 ALA A O 1
ATOM 1341 N N . GLU A 1 167 ? -27.170 -8.717 47.662 1.00 94.25 167 GLU A N 1
ATOM 1342 C CA . GLU A 1 167 ? -28.574 -9.019 47.938 1.00 94.25 167 GLU A CA 1
ATOM 1343 C C . GLU A 1 167 ? -28.741 -10.404 48.574 1.00 94.25 167 GLU A C 1
ATOM 1345 O O . GLU A 1 167 ? -29.427 -10.520 49.591 1.00 94.25 167 GLU A O 1
ATOM 1350 N N . THR A 1 168 ? -28.046 -11.425 48.059 1.00 94.50 168 THR A N 1
ATOM 1351 C CA . THR A 1 168 ? -28.036 -12.769 48.664 1.00 94.50 168 THR A CA 1
ATOM 1352 C C . THR A 1 168 ? -27.450 -12.757 50.074 1.00 94.50 168 THR A C 1
ATOM 1354 O O . THR A 1 168 ? -28.029 -13.363 50.976 1.00 94.50 168 THR A O 1
ATOM 1357 N N . GLU A 1 169 ? -26.369 -12.012 50.321 1.00 93.94 169 GLU A N 1
ATOM 1358 C CA . GLU A 1 169 ? -25.806 -11.870 51.669 1.00 93.94 169 GLU A CA 1
ATOM 1359 C C . GLU A 1 169 ? -26.775 -11.158 52.629 1.00 93.94 169 GLU A C 1
ATOM 1361 O O . GLU A 1 169 ? -26.953 -11.579 53.777 1.00 93.94 169 GLU A O 1
ATOM 1366 N N . ARG A 1 170 ? -27.447 -10.091 52.175 1.00 94.19 170 ARG A N 1
ATOM 1367 C CA . ARG A 1 170 ? -28.466 -9.389 52.975 1.00 94.19 170 ARG A CA 1
ATOM 1368 C C . ARG A 1 170 ? -29.652 -10.291 53.297 1.00 94.19 170 ARG A C 1
ATOM 1370 O O . ARG A 1 170 ? -30.072 -10.319 54.453 1.00 94.19 170 ARG A O 1
ATOM 1377 N N . ALA A 1 171 ? -30.161 -11.027 52.311 1.00 91.31 171 ALA A N 1
ATOM 1378 C CA . ALA A 1 171 ? -31.249 -11.980 52.497 1.00 91.31 171 ALA A CA 1
ATOM 1379 C C . ALA A 1 171 ? -30.860 -13.067 53.512 1.00 91.31 171 ALA A C 1
ATOM 1381 O O . ALA A 1 171 ? -31.613 -13.320 54.451 1.00 91.31 171 ALA A O 1
ATOM 1382 N N . ALA A 1 172 ? -29.648 -13.623 53.407 1.00 91.44 172 ALA A N 1
ATOM 1383 C CA . ALA A 1 172 ? -29.136 -14.615 54.352 1.00 91.44 172 ALA A CA 1
ATOM 1384 C C . ALA A 1 172 ? -29.034 -14.067 55.790 1.00 91.44 172 ALA A C 1
ATOM 1386 O O . ALA A 1 172 ? -29.446 -14.734 56.740 1.00 91.44 172 ALA A O 1
ATOM 1387 N N . ARG A 1 173 ? -28.542 -12.830 55.967 1.00 92.06 173 ARG A N 1
ATOM 1388 C CA . ARG A 1 173 ? -28.467 -12.171 57.287 1.00 92.06 173 ARG A CA 1
ATOM 1389 C C . ARG A 1 173 ? -29.849 -11.897 57.886 1.00 92.06 173 ARG A C 1
ATOM 1391 O O . ARG A 1 173 ? -30.039 -12.081 59.086 1.00 92.06 173 ARG A O 1
ATOM 1398 N N . LEU A 1 174 ? -30.807 -11.453 57.071 1.00 90.50 174 LEU A N 1
ATOM 1399 C CA . LEU A 1 174 ? -32.187 -11.221 57.509 1.00 90.50 174 LEU A CA 1
ATOM 1400 C C . LEU A 1 174 ? -32.871 -12.531 57.910 1.00 90.50 174 LEU A C 1
ATOM 1402 O O . LEU A 1 174 ? -33.467 -12.589 58.983 1.00 90.50 174 LEU A O 1
ATOM 1406 N N . ALA A 1 175 ? -32.723 -13.587 57.106 1.00 88.06 175 ALA A N 1
ATOM 1407 C CA . ALA A 1 175 ? -33.249 -14.913 57.415 1.00 88.06 175 ALA A CA 1
ATOM 1408 C C . ALA A 1 175 ? -32.675 -15.462 58.733 1.00 88.06 175 ALA A C 1
ATOM 1410 O O . ALA A 1 175 ? -33.428 -15.954 59.570 1.00 88.06 175 ALA A O 1
ATOM 1411 N N . ALA A 1 176 ? -31.365 -15.313 58.968 1.00 88.12 176 ALA A N 1
ATOM 1412 C CA . ALA A 1 176 ? -30.741 -15.704 60.234 1.00 88.12 176 ALA A CA 1
ATOM 1413 C C . ALA A 1 176 ? -31.345 -14.956 61.437 1.00 88.12 176 ALA A C 1
ATOM 1415 O O . ALA A 1 176 ? -31.689 -15.576 62.442 1.00 88.12 176 ALA A O 1
ATOM 1416 N N . LYS A 1 177 ? -31.555 -13.639 61.312 1.00 87.12 177 LYS A N 1
ATOM 1417 C CA . LYS A 1 177 ? -32.150 -12.815 62.374 1.00 87.12 177 LYS A CA 1
ATOM 1418 C C . LYS A 1 177 ? -33.624 -13.147 62.642 1.00 87.12 177 LYS A C 1
ATOM 1420 O O . LYS A 1 177 ? -34.063 -13.084 63.786 1.00 87.12 177 LYS A O 1
ATOM 1425 N N . LEU A 1 178 ? -34.394 -13.506 61.612 1.00 85.62 178 LEU A N 1
ATOM 1426 C CA . LEU A 1 178 ? -35.779 -13.969 61.774 1.00 85.62 178 LEU A CA 1
ATOM 1427 C C . LEU A 1 178 ? -35.841 -15.288 62.555 1.00 85.62 178 LEU A C 1
ATOM 1429 O O . LEU A 1 178 ? -36.636 -15.398 63.489 1.00 85.62 178 LEU A O 1
ATOM 1433 N N . ARG A 1 179 ? -34.937 -16.232 62.253 1.00 86.44 179 ARG A N 1
ATOM 1434 C CA . ARG A 1 179 ? -34.819 -17.497 62.999 1.00 86.44 179 ARG A CA 1
ATOM 1435 C C . ARG A 1 179 ? -34.463 -17.270 64.470 1.00 86.44 179 ARG A C 1
ATOM 1437 O O . ARG A 1 179 ? -35.049 -17.919 65.330 1.00 86.44 179 ARG A O 1
ATOM 1444 N N . GLU A 1 180 ? -33.567 -16.327 64.779 1.00 86.31 180 GLU A N 1
ATOM 1445 C CA . GLU A 1 180 ? -33.253 -15.935 66.170 1.00 86.31 180 GLU A CA 1
ATOM 1446 C C . GLU A 1 180 ? -34.472 -15.385 66.927 1.00 86.31 180 GLU A C 1
ATOM 1448 O O . GLU A 1 180 ? -34.599 -15.590 68.132 1.00 86.31 180 GLU A O 1
ATOM 1453 N N . LEU A 1 181 ? -35.387 -14.713 66.224 1.00 87.25 181 LEU A N 1
ATOM 1454 C CA . LEU A 1 181 ? -36.635 -14.186 66.782 1.00 87.25 181 LEU A CA 1
ATOM 1455 C C . LEU A 1 181 ? -37.764 -15.234 66.849 1.00 87.25 181 LEU A C 1
ATOM 1457 O O . LEU A 1 181 ? -38.876 -14.897 67.253 1.00 87.25 181 LEU A O 1
ATOM 1461 N N . GLY A 1 182 ? -37.497 -16.492 66.477 1.00 82.06 182 GLY A N 1
ATOM 1462 C CA . GLY A 1 182 ? -38.470 -17.589 66.510 1.00 82.06 182 GLY A CA 1
ATOM 1463 C C . GLY A 1 182 ? -39.469 -17.596 65.348 1.00 82.06 182 GLY A C 1
ATOM 1464 O O . GLY A 1 182 ? -40.479 -18.291 65.426 1.00 82.06 182 GLY A O 1
ATOM 1465 N N . VAL A 1 183 ? -39.204 -16.832 64.283 1.00 80.38 183 VAL A N 1
ATOM 1466 C CA . VAL A 1 183 ? -40.006 -16.813 63.051 1.00 80.38 183 VAL A CA 1
ATOM 1467 C C . VAL A 1 183 ? -39.292 -17.657 62.002 1.00 80.38 183 VAL A C 1
ATOM 1469 O O . VAL A 1 183 ? -38.125 -17.408 61.705 1.00 80.38 183 VAL A O 1
ATOM 1472 N N . ASP A 1 184 ? -39.980 -18.649 61.439 1.00 76.06 184 ASP A N 1
ATOM 1473 C CA . ASP A 1 184 ? -39.433 -19.467 60.357 1.00 76.06 184 ASP A CA 1
ATOM 1474 C C . ASP A 1 184 ? -39.569 -18.715 59.013 1.00 76.06 184 ASP A C 1
ATOM 1476 O O . ASP A 1 184 ? -40.691 -18.458 58.566 1.00 76.06 184 ASP A O 1
ATOM 1480 N N . PRO A 1 185 ? -38.451 -18.296 58.387 1.00 67.69 185 PRO A N 1
ATOM 1481 C CA . PRO A 1 185 ? -38.470 -17.484 57.174 1.00 67.69 185 PRO A CA 1
ATOM 1482 C C . PRO A 1 185 ? -38.859 -18.264 55.908 1.00 67.69 185 PRO A C 1
ATOM 1484 O O . PRO A 1 185 ? -39.069 -17.629 54.881 1.00 67.69 185 PRO A O 1
ATOM 1487 N N . ASP A 1 186 ? -38.959 -19.597 55.966 1.00 74.50 186 ASP A N 1
ATOM 1488 C CA . ASP A 1 186 ? -39.246 -20.453 54.805 1.00 74.50 186 ASP A CA 1
ATOM 1489 C C . ASP A 1 186 ? -40.746 -20.834 54.690 1.00 74.50 186 ASP A C 1
ATOM 1491 O O . ASP A 1 186 ? -41.134 -21.618 53.821 1.00 74.50 186 ASP A O 1
ATOM 1495 N N . VAL A 1 187 ? -41.604 -20.279 55.561 1.00 64.69 187 VAL A N 1
ATOM 1496 C CA . VAL A 1 187 ? -43.046 -20.608 55.681 1.00 64.69 187 VAL A CA 1
ATOM 1497 C C . VAL A 1 187 ? -43.979 -19.395 55.515 1.00 64.69 187 VAL A C 1
ATOM 1499 O O . VAL A 1 187 ? -45.190 -19.536 55.701 1.00 64.69 187 VAL A O 1
ATOM 1502 N N . VAL A 1 188 ? -43.434 -18.218 55.176 1.00 50.62 188 VAL A N 1
ATOM 1503 C CA . VAL A 1 188 ? -44.174 -16.966 54.899 1.00 50.62 188 VAL A CA 1
ATOM 1504 C C . VAL A 1 188 ? -44.221 -16.685 53.403 1.00 50.62 188 VAL A C 1
ATOM 1506 O O . VAL A 1 188 ? -43.166 -16.826 52.749 1.00 50.62 188 VAL A O 1
#

Secondary structure (DSSP, 8-state):
------EE-STT-SSS-B--SEEE-TT------SSEETTTTTT---SEEE----TT--HHHHHHHHHHHHHH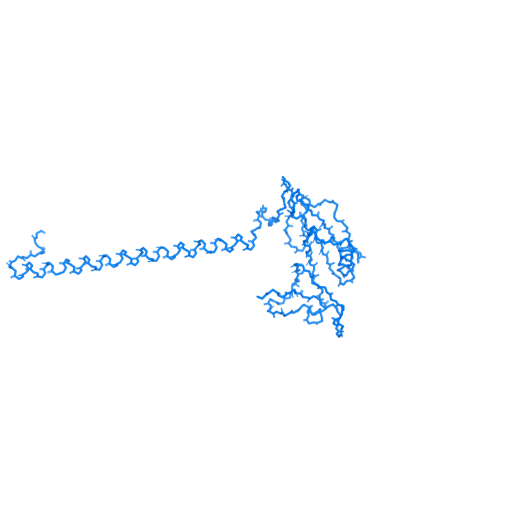T-SEEEEEE-SSSPEEEEEEEETTEEEEPS--TT-B-TTT--EEE-GGG--EEE-TTSPBPPPHHHHHHHHHHHHHHHHHHHHHHHHHHHHHHHHHHHHHHHHHHHHHTT--TT--

Organism: NCBI:txid2774151

Radius of gyration: 29.94 Å; chains: 1; bounding box: 71×40×90 Å

pLDDT: mean 91.49, std 10.11, range [26.11, 98.75]